Protein AF-A0A936PNA7-F1 (afdb_monomer)

Nearest PDB structures (foldseek):
  5cz0-assembly1_C  TM=3.680E-01  e=9.707E+00  Neisseria meningitidis MC58

Structure (mmCIF, N/CA/C/O backbone):
data_AF-A0A936PNA7-F1
#
_entry.id   AF-A0A936PNA7-F1
#
loop_
_atom_site.group_PDB
_atom_site.id
_atom_site.type_symbol
_atom_site.label_atom_id
_atom_site.label_alt_id
_atom_site.label_comp_id
_atom_site.label_asym_id
_atom_site.label_entity_id
_atom_site.label_seq_id
_atom_site.pdbx_PDB_ins_code
_atom_site.Cartn_x
_atom_site.Cartn_y
_atom_site.Cartn_z
_atom_site.occupancy
_atom_site.B_iso_or_equiv
_atom_site.auth_seq_id
_atom_site.auth_comp_id
_atom_site.auth_asym_id
_atom_site.auth_atom_id
_atom_site.pdbx_PDB_model_num
ATOM 1 N N . MET A 1 1 ? -4.117 16.570 10.480 1.00 82.94 1 MET A N 1
ATOM 2 C CA . MET A 1 1 ? -4.502 15.578 9.452 1.00 82.94 1 MET A CA 1
ATOM 3 C C . MET A 1 1 ? -5.076 14.310 10.082 1.00 82.94 1 MET A C 1
ATOM 5 O O . MET A 1 1 ? -6.262 14.087 9.901 1.00 82.94 1 MET A O 1
ATOM 9 N N . ALA A 1 2 ? -4.319 13.561 10.897 1.00 89.31 2 ALA A N 1
ATOM 10 C CA . ALA A 1 2 ? -4.776 12.309 11.530 1.00 89.31 2 ALA A CA 1
ATOM 11 C C . ALA A 1 2 ? -6.104 12.419 12.316 1.00 89.31 2 ALA A C 1
ATOM 13 O O . ALA A 1 2 ? -6.998 11.604 12.129 1.00 89.31 2 ALA A O 1
ATOM 14 N N . VAL A 1 3 ? -6.303 13.482 13.110 1.00 92.25 3 VAL A N 1
ATOM 15 C CA . VAL A 1 3 ? -7.576 13.697 13.840 1.00 92.25 3 VAL A CA 1
ATOM 16 C C . VAL A 1 3 ? -8.779 13.804 12.894 1.00 92.25 3 VAL A C 1
ATOM 18 O O . VAL A 1 3 ? -9.865 13.337 13.222 1.00 92.25 3 VAL A O 1
ATOM 21 N N . ASN A 1 4 ? -8.592 14.377 11.699 1.00 92.94 4 ASN A N 1
ATOM 22 C CA . ASN A 1 4 ? -9.662 14.473 10.706 1.00 92.94 4 ASN A CA 1
ATOM 23 C C . ASN A 1 4 ? -9.980 13.106 10.084 1.00 92.94 4 ASN A C 1
ATOM 25 O O . ASN A 1 4 ? -11.133 12.873 9.736 1.00 92.94 4 ASN A O 1
ATOM 29 N N . LEU A 1 5 ? -8.993 12.208 9.956 1.00 93.06 5 LEU A N 1
ATOM 30 C CA . LEU A 1 5 ? -9.224 10.830 9.507 1.00 93.06 5 LEU A CA 1
ATOM 31 C C . LEU A 1 5 ? -10.058 10.064 10.535 1.00 93.06 5 LEU A C 1
ATOM 33 O O . LEU A 1 5 ? -11.078 9.492 10.167 1.00 93.06 5 LEU A O 1
ATOM 37 N N . VAL A 1 6 ? -9.701 10.151 11.821 1.00 92.19 6 VAL A N 1
ATOM 38 C CA . VAL A 1 6 ? -10.493 9.544 12.906 1.00 92.19 6 VAL A CA 1
ATOM 39 C C . VAL A 1 6 ? -11.915 10.106 12.928 1.00 92.19 6 VAL A C 1
ATOM 41 O O . VAL A 1 6 ? -12.879 9.353 13.005 1.00 92.19 6 VAL A O 1
ATOM 44 N N . GLN A 1 7 ? -12.064 11.427 12.800 1.00 93.44 7 GLN A N 1
ATOM 45 C CA . GLN A 1 7 ? -13.378 12.067 12.748 1.00 93.44 7 GLN A CA 1
ATOM 46 C C . GLN A 1 7 ? -14.214 11.584 11.554 1.00 93.44 7 GLN A C 1
ATOM 48 O O . GLN A 1 7 ? -15.415 11.374 11.703 1.00 93.44 7 GLN A O 1
ATOM 53 N N . ARG A 1 8 ? -13.602 11.417 10.376 1.00 92.50 8 ARG A N 1
ATOM 54 C CA . ARG A 1 8 ? -14.278 10.889 9.183 1.00 92.50 8 ARG A CA 1
ATOM 55 C C . ARG A 1 8 ? -14.693 9.434 9.364 1.00 92.50 8 ARG A C 1
ATOM 57 O O . ARG A 1 8 ? -15.828 9.113 9.043 1.00 92.50 8 ARG A O 1
ATOM 64 N N . ALA A 1 9 ? -13.813 8.596 9.907 1.00 92.12 9 ALA A N 1
ATOM 65 C CA . ALA A 1 9 ? -14.115 7.196 10.180 1.00 92.12 9 ALA A CA 1
ATOM 66 C C . ALA A 1 9 ? -15.262 7.061 11.191 1.00 92.12 9 ALA A C 1
ATOM 68 O O . ALA A 1 9 ? -16.235 6.370 10.915 1.00 92.12 9 ALA A O 1
ATOM 69 N N . TYR A 1 10 ? -15.215 7.818 12.295 1.00 91.56 10 TYR A N 1
ATOM 70 C CA . TYR A 1 10 ? -16.324 7.900 13.248 1.00 91.56 10 TYR A CA 1
ATOM 71 C C . TYR A 1 10 ? -17.623 8.362 12.578 1.00 91.56 10 TYR A C 1
ATOM 73 O O . TYR A 1 10 ? -18.669 7.766 12.791 1.00 91.56 10 TYR A O 1
ATOM 81 N N . GLY A 1 11 ? -17.568 9.411 11.753 1.00 90.81 11 GLY A N 1
ATOM 82 C CA . GLY A 1 11 ? -18.742 9.909 11.035 1.00 90.81 11 GLY A CA 1
ATOM 83 C C . GLY A 1 11 ? -19.325 8.904 10.038 1.00 90.81 11 GLY A C 1
ATOM 84 O O . GLY A 1 11 ? -20.532 8.906 9.837 1.00 90.81 11 GLY A O 1
ATOM 85 N N . ALA A 1 12 ? -18.494 8.042 9.447 1.00 88.88 12 ALA A N 1
ATOM 86 C CA . ALA A 1 12 ? -18.919 7.006 8.508 1.00 88.88 12 ALA A CA 1
ATOM 87 C C . ALA A 1 12 ? -19.694 5.873 9.204 1.00 88.88 12 ALA A C 1
ATOM 89 O O . ALA A 1 12 ? -20.704 5.414 8.681 1.00 88.88 12 ALA A O 1
ATOM 90 N N . VAL A 1 13 ? -19.266 5.459 10.400 1.00 87.06 13 VAL A N 1
ATOM 91 C CA . VAL A 1 13 ? -19.958 4.413 11.184 1.00 87.06 13 VAL A CA 1
ATOM 92 C C . VAL A 1 13 ? -21.067 4.970 12.081 1.00 87.06 13 VAL A C 1
ATOM 94 O O . VAL A 1 13 ? -21.952 4.256 12.538 1.00 87.06 13 VAL A O 1
ATOM 97 N N . HIS A 1 14 ? -21.048 6.280 12.323 1.00 83.06 14 HIS A N 1
ATOM 98 C CA . HIS A 1 14 ? -22.004 6.984 13.169 1.00 83.06 14 HIS A CA 1
ATOM 99 C C . HIS A 1 14 ? -22.693 8.132 12.422 1.00 83.06 14 HIS A C 1
ATOM 101 O O . HIS A 1 14 ? -22.888 9.226 12.965 1.00 83.06 14 HIS A O 1
ATOM 107 N N . ALA A 1 15 ? -23.068 7.893 11.165 1.00 66.00 15 ALA A N 1
ATOM 108 C CA . ALA A 1 15 ? -23.999 8.761 10.463 1.00 66.00 15 ALA A CA 1
ATOM 109 C C . ALA A 1 15 ? -25.354 8.646 11.178 1.00 66.00 15 ALA A C 1
ATOM 111 O O . ALA A 1 15 ? -25.863 7.549 11.376 1.00 66.00 15 ALA A O 1
ATOM 112 N N . GLY A 1 16 ? -25.952 9.762 11.602 1.00 55.81 16 GLY A N 1
ATOM 113 C CA . GLY A 1 16 ? -27.217 9.774 12.358 1.00 55.81 16 GLY A CA 1
ATOM 114 C C . GLY A 1 16 ? -28.439 9.187 11.625 1.00 55.81 16 GLY A C 1
ATOM 115 O O . GLY A 1 16 ? -29.550 9.297 12.137 1.00 55.81 16 GLY A O 1
ATOM 116 N N . GLN A 1 17 ? -28.248 8.592 10.444 1.00 58.06 17 GLN A N 1
ATOM 117 C CA . GLN A 1 17 ? -29.236 7.846 9.673 1.00 58.06 17 GLN A CA 1
ATOM 118 C C . GLN A 1 17 ? -28.732 6.402 9.471 1.00 58.06 17 GLN A C 1
ATOM 120 O O . GLN A 1 17 ? -27.690 6.230 8.838 1.00 58.06 17 GLN A O 1
ATOM 125 N N . PRO A 1 18 ? -29.457 5.373 9.959 1.00 58.47 18 PRO A N 1
ATOM 126 C CA . PRO A 1 18 ? -29.034 3.968 9.879 1.00 58.47 18 PRO A CA 1
ATOM 127 C C . PRO A 1 18 ? -28.748 3.464 8.459 1.00 58.47 18 PRO A C 1
ATOM 129 O O . PRO A 1 18 ? -27.896 2.611 8.267 1.00 58.47 18 PRO A O 1
ATOM 132 N N . GLU A 1 19 ? -29.427 4.014 7.448 1.00 61.31 19 GLU A N 1
ATOM 133 C CA . GLU A 1 19 ? -29.237 3.615 6.044 1.00 61.31 19 GLU A CA 1
ATOM 134 C C . GLU A 1 19 ? -27.952 4.181 5.410 1.00 61.31 19 GLU A C 1
ATOM 136 O O . GLU A 1 19 ? -27.606 3.830 4.285 1.00 61.31 19 GLU A O 1
ATOM 141 N N . GLN A 1 20 ? -27.241 5.065 6.118 1.00 64.44 20 GLN A N 1
ATOM 142 C CA . GLN A 1 20 ? -25.990 5.688 5.668 1.00 64.44 20 GLN A CA 1
ATOM 143 C C . GLN A 1 20 ? -24.789 5.323 6.549 1.00 64.44 20 GLN A C 1
ATOM 145 O O . GLN A 1 20 ? -23.673 5.750 6.249 1.00 64.44 20 GLN A O 1
ATOM 150 N N . SER A 1 21 ? -24.996 4.579 7.641 1.00 77.12 21 SER A N 1
ATOM 151 C CA . SER A 1 21 ? -23.909 4.121 8.504 1.00 77.12 21 SER A CA 1
ATOM 152 C C . SER A 1 21 ? -23.291 2.842 7.956 1.00 77.12 21 SER A C 1
ATOM 154 O O . SER A 1 21 ? -24.001 1.881 7.671 1.00 77.12 21 SER A O 1
ATOM 156 N N . PHE A 1 22 ? -21.967 2.823 7.854 1.00 85.00 22 PHE A N 1
ATOM 157 C CA . PHE A 1 22 ? -21.220 1.593 7.612 1.00 85.00 22 PHE A CA 1
ATOM 158 C C . PHE A 1 22 ? -21.073 0.802 8.915 1.00 85.00 22 PHE A C 1
ATOM 160 O O . PHE A 1 22 ? -20.905 1.402 9.976 1.00 85.00 22 PHE A O 1
ATOM 167 N N . ASP A 1 23 ? -21.062 -0.529 8.835 1.00 83.62 23 ASP A N 1
ATOM 168 C CA . ASP A 1 23 ? -20.810 -1.379 10.007 1.00 83.62 23 ASP A CA 1
ATOM 169 C C . ASP A 1 23 ? -19.385 -1.187 10.549 1.00 83.62 23 ASP A C 1
ATOM 171 O O . ASP A 1 23 ? -19.145 -1.250 11.755 1.00 83.62 23 ASP A O 1
ATOM 175 N N . ILE A 1 24 ? -18.430 -0.952 9.640 1.00 85.50 24 ILE A N 1
ATOM 176 C CA . ILE A 1 24 ? -17.000 -0.828 9.926 1.00 85.50 24 ILE A CA 1
ATOM 177 C C . ILE A 1 24 ? -16.397 0.267 9.039 1.00 85.50 24 ILE A C 1
ATOM 179 O O . ILE A 1 24 ? -16.702 0.358 7.848 1.00 85.50 24 ILE A O 1
ATOM 183 N N . ALA A 1 25 ? -15.479 1.058 9.592 1.00 89.38 25 ALA A N 1
ATOM 184 C CA . ALA A 1 25 ? -14.597 1.944 8.845 1.00 89.38 25 ALA A CA 1
ATOM 185 C C . ALA A 1 25 ? -13.135 1.515 9.006 1.00 89.38 25 ALA A C 1
ATOM 187 O O . ALA A 1 25 ? -12.612 1.404 10.116 1.00 89.38 25 ALA A O 1
ATOM 188 N N . LEU A 1 26 ? -12.451 1.337 7.879 1.00 89.75 26 LEU A N 1
ATOM 189 C CA . LEU A 1 26 ? -11.026 1.039 7.843 1.00 89.75 26 LEU A CA 1
ATOM 190 C C . LEU A 1 26 ? -10.233 2.266 7.414 1.00 89.75 26 LEU A C 1
ATOM 192 O O . LEU A 1 26 ? -10.555 2.921 6.421 1.00 89.75 26 LEU A O 1
ATOM 196 N N . ILE A 1 27 ? -9.164 2.547 8.146 1.00 92.62 27 ILE A N 1
ATOM 197 C CA . ILE A 1 27 ? -8.142 3.509 7.755 1.00 92.62 27 ILE A CA 1
ATOM 198 C C . ILE A 1 27 ? -6.910 2.702 7.356 1.00 92.62 27 ILE A C 1
ATOM 200 O O . ILE A 1 27 ? -6.334 2.012 8.191 1.00 92.62 27 ILE A O 1
ATOM 204 N N . VAL A 1 28 ? -6.507 2.791 6.091 1.00 92.31 28 VAL A N 1
ATOM 205 C CA . VAL A 1 28 ? -5.274 2.173 5.589 1.00 92.31 28 VAL A CA 1
ATOM 206 C C . VAL A 1 28 ? -4.341 3.291 5.151 1.00 92.31 28 VAL A C 1
ATOM 208 O O . VAL A 1 28 ? -4.759 4.163 4.390 1.00 92.31 28 VAL A O 1
ATOM 211 N N . ASP A 1 29 ? -3.116 3.288 5.668 1.00 92.06 29 ASP A N 1
ATOM 212 C CA . ASP A 1 29 ? -2.092 4.281 5.334 1.00 92.06 29 ASP A CA 1
ATOM 213 C C . ASP A 1 29 ? -0.846 3.601 4.763 1.00 92.06 29 ASP A C 1
ATOM 215 O O . ASP A 1 29 ? -0.465 2.511 5.201 1.00 92.06 29 ASP A O 1
ATOM 219 N N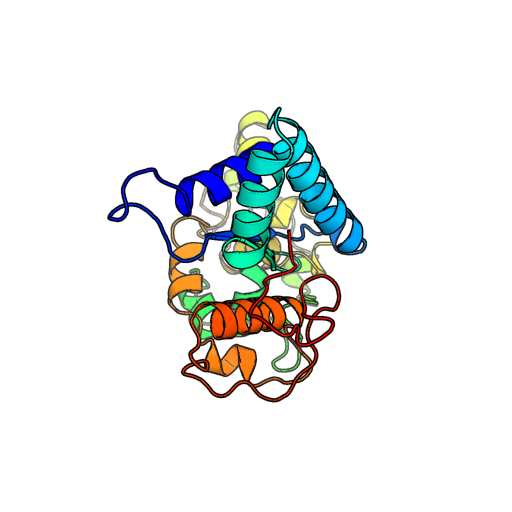 . ASP A 1 30 ? -0.206 4.247 3.793 1.00 91.75 30 ASP A N 1
ATOM 220 C CA . ASP A 1 30 ? 1.042 3.754 3.218 1.00 91.75 30 ASP A CA 1
ATOM 221 C C . ASP A 1 30 ? 2.190 3.994 4.203 1.00 91.75 30 ASP A C 1
ATOM 223 O O . ASP A 1 30 ? 2.452 5.122 4.639 1.00 91.75 30 ASP A O 1
ATOM 227 N N . LEU A 1 31 ? 2.934 2.939 4.535 1.00 92.38 31 LEU A N 1
ATOM 228 C CA . LEU A 1 31 ? 4.138 3.044 5.353 1.00 92.38 31 LEU A CA 1
ATOM 229 C C . LEU A 1 31 ? 5.337 3.459 4.497 1.00 92.38 31 LEU A C 1
ATOM 231 O O . LEU A 1 31 ? 6.292 2.698 4.314 1.00 92.38 31 LEU A O 1
ATOM 235 N N . GLU A 1 32 ? 5.270 4.690 3.991 1.00 89.19 32 GLU A N 1
ATOM 236 C CA . GLU A 1 32 ? 6.279 5.304 3.129 1.00 89.19 32 GLU A CA 1
ATOM 237 C C . GLU A 1 32 ? 7.705 5.007 3.609 1.00 89.19 32 GLU A C 1
ATOM 239 O O . GLU A 1 32 ? 7.977 4.962 4.812 1.00 89.19 32 GLU A O 1
ATOM 244 N N . LEU A 1 33 ? 8.658 4.870 2.681 1.00 88.50 33 LEU A N 1
ATOM 245 C CA . LEU A 1 33 ? 10.012 4.382 2.995 1.00 88.50 33 LEU A CA 1
ATOM 246 C C . LEU A 1 33 ? 10.728 5.147 4.106 1.00 88.50 33 LEU A C 1
ATOM 248 O O . LEU A 1 33 ? 11.487 4.558 4.877 1.00 88.50 33 LEU A O 1
ATOM 252 N N . PHE A 1 34 ? 10.461 6.447 4.214 1.00 89.06 34 PHE A N 1
ATOM 253 C CA . PHE A 1 34 ? 10.997 7.283 5.283 1.00 89.06 34 PHE A CA 1
ATOM 254 C C . PHE A 1 34 ? 10.592 6.789 6.684 1.00 89.06 34 PHE A C 1
ATOM 256 O O . PHE A 1 34 ? 11.346 6.958 7.635 1.00 89.06 34 PHE A O 1
ATOM 263 N N . ASN A 1 35 ? 9.434 6.141 6.809 1.00 89.56 35 ASN A N 1
ATOM 264 C CA . ASN A 1 35 ? 8.877 5.611 8.051 1.00 89.56 35 ASN A CA 1
ATOM 265 C C . ASN A 1 35 ? 8.954 4.082 8.163 1.00 89.56 35 ASN A C 1
ATOM 267 O O . ASN A 1 35 ? 8.581 3.550 9.205 1.00 89.56 35 ASN A O 1
ATOM 271 N N . ALA A 1 36 ? 9.468 3.368 7.156 1.00 88.31 36 ALA A N 1
ATOM 272 C CA . ALA A 1 36 ? 9.488 1.899 7.135 1.00 88.31 36 ALA A CA 1
ATOM 273 C C . ALA A 1 36 ? 10.214 1.259 8.337 1.00 88.31 36 ALA A C 1
ATOM 275 O O . ALA A 1 36 ? 9.913 0.133 8.719 1.00 88.31 36 ALA A O 1
ATOM 276 N N . HIS A 1 37 ? 11.151 1.980 8.959 1.00 88.62 37 HIS A N 1
ATOM 277 C CA . HIS A 1 37 ? 11.885 1.540 10.150 1.00 88.62 37 HIS A CA 1
ATOM 278 C C . HIS A 1 37 ? 11.203 1.910 11.481 1.00 88.62 37 HIS A C 1
ATOM 280 O O . HIS A 1 37 ? 11.693 1.517 12.535 1.00 88.62 37 HIS A O 1
ATOM 286 N N . GLN A 1 38 ? 10.110 2.676 11.441 1.00 90.75 38 GLN A N 1
ATOM 287 C CA . GLN A 1 38 ? 9.384 3.183 12.612 1.00 90.75 38 GLN A CA 1
ATOM 288 C C . GLN A 1 38 ? 7.847 3.059 12.464 1.00 90.75 38 GLN A C 1
ATOM 290 O O . GLN A 1 38 ? 7.122 4.047 12.641 1.00 90.75 38 GLN A O 1
ATOM 295 N N . PRO A 1 39 ? 7.305 1.867 12.129 1.00 90.25 39 PRO A N 1
ATOM 296 C CA . PRO A 1 39 ? 5.855 1.658 12.026 1.00 90.25 39 PRO A CA 1
ATOM 297 C C . PRO A 1 39 ? 5.114 1.969 13.337 1.00 90.25 39 PRO A C 1
ATOM 299 O O . PRO A 1 39 ? 3.991 2.471 13.320 1.00 90.25 39 PRO A O 1
ATOM 302 N N . ASP A 1 40 ? 5.758 1.743 14.483 1.00 87.81 40 ASP A N 1
ATOM 303 C CA . ASP A 1 40 ? 5.254 2.077 15.816 1.00 87.81 40 ASP A CA 1
ATOM 304 C C . ASP A 1 40 ? 4.960 3.570 15.971 1.00 87.81 40 ASP A C 1
ATOM 306 O O . ASP A 1 40 ? 3.925 3.941 16.531 1.00 87.81 40 ASP A O 1
ATOM 310 N N . ARG A 1 41 ? 5.814 4.433 15.417 1.00 90.19 41 ARG A N 1
ATOM 311 C CA . ARG A 1 41 ? 5.625 5.881 15.473 1.00 90.19 41 ARG A CA 1
ATOM 312 C C . ARG A 1 41 ? 4.391 6.318 14.688 1.00 90.19 41 ARG A C 1
ATOM 314 O O . ARG A 1 41 ? 3.655 7.186 15.156 1.00 90.19 41 ARG A O 1
ATOM 321 N N . VAL A 1 42 ? 4.138 5.713 13.527 1.00 90.69 42 VAL A N 1
ATOM 322 C CA . VAL A 1 42 ? 2.943 6.008 12.716 1.00 90.69 42 VAL A CA 1
ATOM 323 C C . VAL A 1 42 ? 1.675 5.594 13.469 1.00 90.69 42 VAL A C 1
ATOM 325 O O . VAL A 1 42 ? 0.749 6.395 13.618 1.00 90.69 42 VAL A O 1
ATOM 328 N N . VAL A 1 43 ? 1.673 4.395 14.058 1.00 88.94 43 VAL A N 1
ATOM 329 C CA . VAL A 1 43 ? 0.565 3.910 14.899 1.00 88.94 43 VAL A CA 1
ATOM 330 C C . VAL A 1 43 ? 0.343 4.821 16.115 1.00 88.94 43 VAL A C 1
ATOM 332 O O . VAL A 1 43 ? -0.796 5.165 16.434 1.00 88.94 43 VAL A O 1
ATOM 335 N N . GLN A 1 44 ? 1.407 5.278 16.784 1.00 88.12 44 GLN A N 1
ATOM 336 C CA . GLN A 1 44 ? 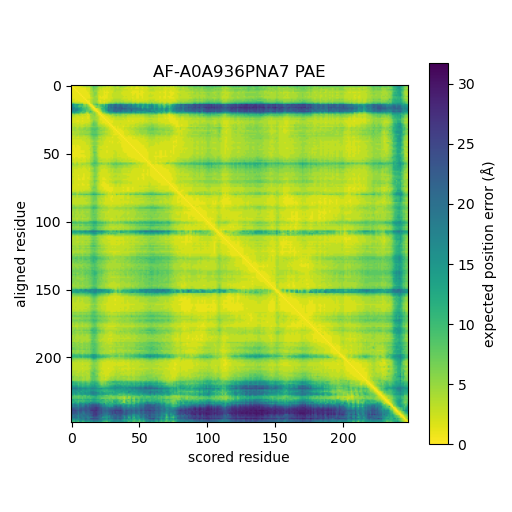1.302 6.207 17.917 1.00 88.12 44 GLN A CA 1
ATOM 337 C C . GLN A 1 44 ? 0.663 7.544 17.524 1.00 88.12 44 GLN A C 1
ATOM 339 O O . GLN A 1 44 ? -0.154 8.069 18.282 1.00 88.12 44 GLN A O 1
ATOM 344 N N . VAL A 1 45 ? 0.985 8.085 16.344 1.00 91.62 45 VAL A N 1
ATOM 345 C CA . VAL A 1 45 ? 0.358 9.316 15.833 1.00 91.62 45 VAL A CA 1
ATOM 346 C C . VAL A 1 45 ? -1.150 9.128 15.654 1.00 91.62 45 VAL A C 1
ATOM 348 O O . VAL A 1 45 ? -1.923 10.009 16.039 1.00 91.62 45 VAL A O 1
ATOM 351 N N . MET A 1 46 ? -1.584 7.980 15.131 1.00 91.50 46 MET A N 1
ATOM 352 C CA . MET A 1 46 ? -3.009 7.670 14.973 1.00 91.50 46 MET A CA 1
ATOM 353 C C . MET A 1 46 ? -3.725 7.488 16.315 1.00 91.50 46 MET A C 1
ATOM 355 O O . MET A 1 46 ? -4.787 8.077 16.522 1.00 91.50 46 MET A O 1
ATOM 359 N N . ARG A 1 47 ? -3.115 6.789 17.279 1.00 89.88 47 ARG A N 1
ATOM 360 C CA . ARG A 1 47 ? -3.660 6.654 18.645 1.00 89.88 47 ARG A CA 1
ATOM 361 C C . ARG A 1 47 ? -3.774 8.002 19.359 1.00 89.88 47 ARG A C 1
ATOM 363 O O . ARG A 1 47 ? -4.805 8.319 19.951 1.00 89.88 47 ARG A O 1
ATOM 370 N N . ALA A 1 48 ? -2.745 8.844 19.261 1.00 89.62 48 ALA A N 1
ATOM 371 C CA . ALA A 1 48 ? -2.783 10.200 19.807 1.00 89.62 48 ALA A CA 1
ATOM 372 C C . ALA A 1 48 ? -3.899 11.037 19.159 1.00 89.62 48 ALA A C 1
ATOM 374 O O . ALA A 1 48 ? -4.572 11.814 19.840 1.00 89.62 48 ALA A O 1
ATOM 375 N N . ALA A 1 49 ? -4.141 10.850 17.859 1.00 93.56 49 ALA A N 1
ATOM 376 C CA . ALA A 1 49 ? -5.236 11.502 17.158 1.00 93.56 49 ALA A CA 1
ATOM 377 C C . ALA A 1 49 ? -6.620 11.029 17.634 1.00 93.56 49 ALA A C 1
ATOM 379 O O . ALA A 1 49 ? -7.515 11.865 17.786 1.00 93.56 49 ALA A O 1
ATOM 380 N N . ALA A 1 50 ? -6.793 9.737 17.925 1.00 92.06 50 ALA A N 1
ATOM 381 C CA . ALA A 1 50 ? -8.023 9.206 18.511 1.00 92.06 50 ALA A CA 1
ATOM 382 C C . ALA A 1 50 ? -8.291 9.787 19.904 1.00 92.06 50 ALA A C 1
ATOM 384 O O . ALA A 1 50 ? -9.387 10.284 20.170 1.00 92.06 50 ALA A O 1
ATOM 385 N N . LEU A 1 51 ? -7.270 9.847 20.763 1.00 91.38 51 LEU A N 1
ATOM 386 C CA . LEU A 1 51 ? -7.375 10.479 22.082 1.00 91.38 51 LEU A CA 1
ATOM 387 C C . LEU A 1 51 ? -7.716 11.973 21.980 1.00 91.38 51 LEU A C 1
ATOM 389 O O . LEU A 1 51 ? -8.597 12.464 22.689 1.00 91.38 51 LEU A O 1
ATOM 393 N N . ALA A 1 52 ? -7.069 12.700 21.067 1.00 92.88 52 ALA A N 1
ATOM 394 C CA . ALA A 1 52 ? -7.370 14.107 20.819 1.00 92.88 52 ALA A CA 1
ATOM 395 C C . ALA A 1 52 ? -8.812 14.313 20.323 1.00 92.88 52 ALA A C 1
ATOM 397 O O . ALA A 1 52 ? -9.465 15.278 20.721 1.00 92.88 52 ALA A O 1
ATOM 398 N N . PHE A 1 53 ? -9.328 13.405 19.490 1.00 94.25 53 PHE A N 1
ATOM 399 C CA . PHE A 1 53 ? -10.724 13.415 19.060 1.00 94.25 53 PHE A CA 1
ATOM 400 C C . PHE A 1 53 ? -11.683 13.155 20.233 1.00 94.25 53 PHE A C 1
ATOM 402 O O . PHE A 1 53 ? -12.633 13.916 20.419 1.00 94.25 53 PHE A O 1
ATOM 409 N N . LEU A 1 54 ? -11.400 12.162 21.083 1.00 92.50 54 LEU A N 1
ATOM 410 C CA . LEU A 1 54 ? -12.198 11.847 22.276 1.00 92.50 54 LEU A CA 1
ATOM 411 C C . LEU A 1 54 ? -12.258 13.003 23.285 1.00 92.50 54 LEU A C 1
A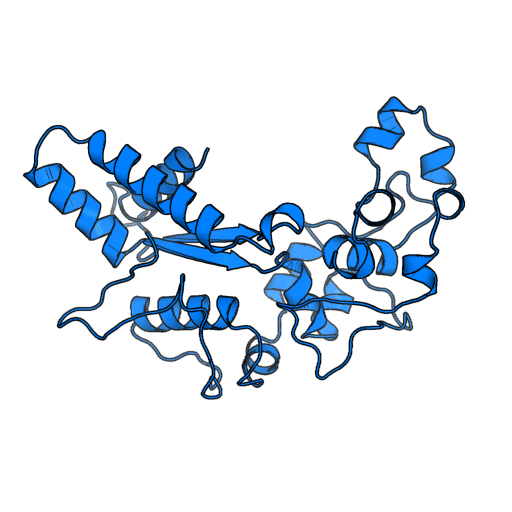TOM 413 O O . LEU A 1 54 ? -13.291 13.233 23.919 1.00 92.50 54 LEU A O 1
ATOM 417 N N . ASN A 1 55 ? -11.180 13.776 23.408 1.00 93.00 55 ASN A N 1
ATOM 418 C CA . ASN A 1 55 ? -11.122 14.933 24.302 1.00 93.00 55 ASN A CA 1
ATOM 419 C C . ASN A 1 55 ? -12.029 16.097 23.871 1.00 93.00 55 ASN A C 1
ATOM 421 O O . ASN A 1 55 ? -12.269 16.999 24.671 1.00 93.00 55 ASN A O 1
ATOM 425 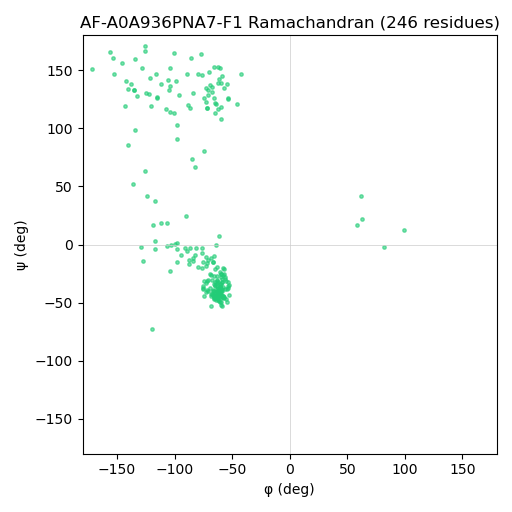N N . ARG A 1 56 ? -12.590 16.069 22.654 1.00 94.31 56 ARG A N 1
ATOM 426 C CA . ARG A 1 56 ? -13.591 17.053 22.203 1.00 94.31 56 ARG A CA 1
ATOM 427 C C . ARG A 1 56 ? -14.958 16.855 22.862 1.00 94.31 56 ARG A C 1
ATOM 429 O O . ARG A 1 56 ? -15.770 17.777 22.865 1.00 94.31 56 ARG A O 1
ATOM 436 N N . PHE A 1 57 ? -15.225 15.677 23.427 1.00 92.50 57 PHE A N 1
ATOM 437 C CA . PHE A 1 57 ? -16.491 15.378 24.092 1.00 92.50 57 PHE A CA 1
ATOM 438 C C . PHE A 1 57 ? -16.427 15.775 25.573 1.00 92.50 57 PHE A C 1
ATOM 440 O O . PHE A 1 57 ? -15.597 15.275 26.343 1.00 92.50 57 PHE A O 1
ATOM 447 N N . GLN A 1 58 ? -17.327 16.683 25.959 1.00 91.56 58 GLN A N 1
ATOM 448 C CA . GLN A 1 58 ? -17.327 17.338 27.272 1.00 91.56 58 GLN A CA 1
ATOM 449 C C . GLN A 1 58 ? -17.773 16.421 28.415 1.00 91.56 58 GLN A C 1
ATOM 451 O O . GLN A 1 58 ? -17.279 16.554 29.531 1.00 91.56 58 GLN A O 1
ATOM 456 N N . THR A 1 59 ? -18.688 15.480 28.161 1.00 94.62 59 THR A N 1
ATOM 457 C CA . THR A 1 59 ? -19.215 14.600 29.213 1.00 94.62 59 THR A CA 1
ATOM 458 C C . THR A 1 59 ? -18.515 13.237 29.211 1.00 94.62 59 THR A C 1
ATOM 460 O O . THR A 1 59 ? -18.301 12.662 28.137 1.00 94.62 59 THR A O 1
ATOM 463 N N . PRO A 1 60 ? -18.218 12.656 30.393 1.00 93.31 60 PRO A N 1
ATOM 464 C CA . PRO A 1 60 ? -17.635 11.315 30.487 1.00 93.31 60 PRO A CA 1
ATOM 465 C C . PRO A 1 60 ? -18.481 10.246 29.784 1.00 93.31 60 PRO A C 1
ATOM 467 O O . PRO A 1 60 ? -17.945 9.384 29.094 1.00 93.31 60 PRO A O 1
ATOM 470 N N . LYS A 1 61 ? -19.814 10.351 29.886 1.00 93.75 61 LYS A N 1
ATOM 471 C CA . LYS A 1 61 ? -20.758 9.428 29.240 1.00 93.75 61 LYS A CA 1
ATOM 472 C C . LYS A 1 61 ? -20.659 9.466 27.714 1.00 93.75 61 LYS A C 1
ATOM 474 O O . LYS A 1 61 ? -20.606 8.413 27.083 1.00 93.75 61 LYS A O 1
ATOM 479 N N . MET A 1 62 ? -20.620 10.660 27.115 1.00 91.44 62 MET A N 1
ATOM 480 C CA . MET A 1 62 ? -20.492 10.789 25.661 1.00 91.44 62 MET A CA 1
ATOM 481 C C . MET A 1 62 ? -19.126 10.291 25.191 1.00 91.44 62 MET A C 1
ATOM 483 O O . MET A 1 62 ? -19.047 9.533 24.231 1.00 91.44 62 MET A O 1
ATOM 487 N N . ARG A 1 63 ? -18.057 10.647 25.914 1.00 92.62 63 ARG A N 1
ATOM 488 C CA . ARG A 1 63 ? -16.701 10.181 25.612 1.00 92.62 63 ARG A CA 1
ATOM 489 C C . ARG A 1 63 ? -16.601 8.655 25.632 1.00 92.62 63 ARG A C 1
ATOM 491 O O . ARG A 1 63 ? -16.042 8.087 24.703 1.00 92.62 63 ARG A O 1
ATOM 498 N N . ALA A 1 64 ? -17.179 7.998 26.639 1.00 90.38 64 ALA A N 1
ATOM 499 C CA . ALA A 1 64 ? -17.202 6.538 26.736 1.00 90.38 64 ALA A CA 1
ATOM 500 C C . ALA A 1 64 ? -17.984 5.884 25.583 1.00 90.38 64 ALA A C 1
ATOM 502 O O . ALA A 1 64 ? -17.539 4.881 25.022 1.00 90.38 64 ALA A O 1
ATOM 503 N N . ARG A 1 65 ? -19.118 6.478 25.181 1.00 90.38 65 ARG A N 1
ATOM 504 C CA . ARG A 1 65 ? -19.893 6.016 24.021 1.00 90.38 65 ARG A CA 1
ATOM 505 C C . ARG A 1 65 ? -19.080 6.108 22.729 1.00 90.38 65 ARG A C 1
ATOM 507 O O . ARG A 1 65 ? -19.007 5.133 21.994 1.00 90.38 65 ARG A O 1
ATOM 514 N N . VAL A 1 66 ? -18.443 7.249 22.472 1.00 91.06 66 VAL A N 1
ATOM 515 C CA . VAL A 1 66 ? -17.618 7.451 21.268 1.00 91.06 66 VAL A CA 1
ATOM 516 C C . VAL A 1 66 ? -16.403 6.526 21.271 1.00 91.06 66 VAL A C 1
ATOM 518 O O . VAL A 1 66 ? -16.090 5.932 20.246 1.00 91.06 66 VAL A O 1
ATOM 521 N N . ALA A 1 67 ? -15.749 6.354 22.422 1.00 90.00 67 ALA A N 1
ATOM 5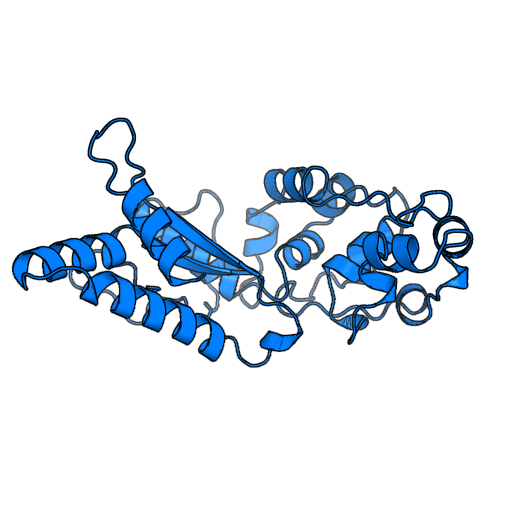22 C CA . ALA A 1 67 ? -14.632 5.422 22.567 1.00 90.00 67 ALA A CA 1
ATOM 523 C C . ALA A 1 67 ? -15.049 3.976 22.266 1.00 90.00 67 ALA A C 1
ATOM 525 O O . ALA A 1 67 ? -14.286 3.234 21.661 1.00 90.00 67 ALA A O 1
ATOM 526 N N . THR A 1 68 ? -16.269 3.588 22.646 1.00 86.94 68 THR A N 1
ATOM 527 C CA . THR A 1 68 ? -16.826 2.269 22.317 1.00 86.94 68 THR A CA 1
ATOM 528 C C . THR A 1 68 ? -16.999 2.105 20.811 1.00 86.94 68 THR A C 1
ATOM 530 O O . THR A 1 68 ? -16.507 1.127 20.270 1.00 86.94 68 THR A O 1
ATOM 533 N N . VAL A 1 69 ? -17.594 3.091 20.130 1.00 88.19 69 VAL A N 1
ATOM 534 C CA . VAL A 1 69 ? -17.766 3.064 18.666 1.00 88.19 69 VAL A CA 1
ATOM 535 C C . VAL A 1 69 ? -16.422 2.965 17.947 1.00 88.19 69 VAL A C 1
ATOM 537 O O . VAL A 1 69 ? -16.249 2.094 17.105 1.00 88.19 69 VAL A O 1
ATOM 540 N N . LEU A 1 70 ? -15.449 3.813 18.299 1.00 88.19 70 LEU A N 1
ATOM 541 C CA . LEU A 1 70 ? -14.119 3.764 17.684 1.00 88.19 70 LEU A CA 1
ATOM 542 C C . LEU A 1 70 ? -13.457 2.395 17.868 1.00 88.19 70 LEU A C 1
ATOM 544 O O . LEU A 1 70 ? -12.950 1.836 16.907 1.00 88.19 70 LEU A O 1
ATOM 548 N N . ARG A 1 71 ? -13.529 1.835 19.078 1.00 85.19 71 ARG A N 1
ATOM 549 C CA . ARG A 1 71 ? -12.960 0.525 19.415 1.00 85.19 71 ARG A CA 1
ATOM 550 C C . ARG A 1 71 ? -13.694 -0.651 18.760 1.00 85.19 71 ARG A C 1
ATOM 552 O O . ARG A 1 71 ? -13.142 -1.733 18.644 1.00 85.19 71 ARG A O 1
ATOM 559 N N . GLU A 1 72 ? -14.965 -0.526 18.415 1.00 82.94 72 GLU A N 1
ATOM 560 C CA . GLU A 1 72 ? -15.739 -1.672 17.909 1.00 82.94 72 GLU A CA 1
ATOM 561 C C . GLU A 1 72 ? -15.942 -1.626 16.398 1.00 82.94 72 GLU A C 1
ATOM 563 O O . GLU A 1 72 ? -16.142 -2.671 15.791 1.00 82.94 72 GLU A O 1
ATOM 568 N N . GLN A 1 73 ? -15.861 -0.442 15.790 1.00 85.94 73 GLN A N 1
ATOM 569 C CA . GLN A 1 73 ? -16.257 -0.225 14.397 1.00 85.94 73 GLN A CA 1
ATOM 570 C C . GLN A 1 73 ? -15.185 0.489 13.573 1.00 85.94 73 GLN A C 1
ATOM 572 O O . GLN A 1 73 ? -15.379 0.700 12.379 1.00 85.94 73 GLN A O 1
ATOM 577 N N . VAL A 1 74 ? -14.054 0.883 14.163 1.00 88.44 74 VAL A N 1
ATOM 578 C CA . VAL A 1 74 ? -12.971 1.534 13.420 1.00 88.44 74 VAL A CA 1
ATOM 579 C C . VAL A 1 74 ? -11.661 0.782 13.620 1.00 88.44 74 VAL A C 1
ATOM 581 O O . VAL A 1 74 ? -11.261 0.504 14.747 1.00 88.44 74 VAL A O 1
ATOM 584 N N . SER A 1 75 ? -10.964 0.484 12.521 1.00 88.88 75 SER A N 1
ATOM 585 C CA . SER A 1 75 ? -9.620 -0.100 12.569 1.00 88.88 75 SER A CA 1
ATOM 586 C C . SER A 1 75 ? -8.621 0.676 11.708 1.00 88.88 75 SER A C 1
ATOM 588 O O . SER A 1 75 ? -8.992 1.337 10.734 1.00 88.88 75 SER A O 1
ATOM 590 N N . PHE A 1 76 ? -7.348 0.630 12.100 1.00 91.38 76 PHE A N 1
ATOM 591 C CA . PHE A 1 76 ? -6.228 1.281 11.424 1.00 91.38 76 PHE A CA 1
ATOM 592 C C . PHE A 1 76 ? -5.172 0.252 11.026 1.00 91.38 76 PHE A C 1
ATOM 594 O O . PHE A 1 76 ? -4.702 -0.518 11.859 1.00 91.38 76 PHE A O 1
ATOM 601 N N . HIS A 1 77 ? -4.759 0.277 9.765 1.00 92.94 77 HIS A N 1
ATOM 602 C CA . HIS A 1 77 ? -3.763 -0.635 9.219 1.00 92.94 77 HIS A CA 1
ATOM 603 C C . HIS A 1 77 ? -2.739 0.110 8.369 1.00 92.94 77 HIS A C 1
ATOM 605 O O . HIS A 1 77 ? -2.972 1.221 7.890 1.00 92.94 77 HIS A O 1
ATOM 611 N N . LEU A 1 78 ? -1.595 -0.538 8.183 1.00 92.62 78 LEU A N 1
ATOM 612 C CA . LEU A 1 78 ? -0.500 -0.046 7.363 1.00 92.62 78 LEU A CA 1
ATOM 613 C C . LEU A 1 78 ? -0.347 -0.935 6.128 1.00 92.62 78 LEU A C 1
ATOM 615 O O . LEU A 1 78 ? -0.400 -2.160 6.236 1.00 92.62 78 LEU A O 1
ATOM 619 N N . ALA A 1 79 ? -0.115 -0.318 4.976 1.00 92.25 79 ALA A N 1
ATOM 620 C CA . ALA A 1 79 ? 0.364 -0.994 3.778 1.00 92.25 79 ALA A CA 1
ATOM 621 C C . ALA A 1 79 ? 1.873 -0.750 3.649 1.00 92.25 79 ALA A C 1
ATOM 623 O O . ALA A 1 79 ? 2.308 0.388 3.477 1.00 92.25 79 ALA A O 1
ATOM 624 N N . ALA A 1 80 ? 2.693 -1.798 3.784 1.00 91.75 80 ALA A N 1
ATOM 625 C CA . ALA A 1 80 ? 4.148 -1.659 3.837 1.00 91.75 80 ALA A CA 1
ATOM 626 C C . ALA A 1 80 ? 4.869 -2.110 2.554 1.00 91.75 80 ALA A C 1
ATOM 628 O O . ALA A 1 80 ? 4.501 -3.122 1.962 1.00 91.75 80 ALA A O 1
ATOM 629 N N . PRO A 1 81 ? 5.930 -1.391 2.134 1.00 87.31 81 PRO A N 1
ATOM 630 C CA . PRO A 1 81 ? 6.149 0.030 2.430 1.00 87.31 81 PRO A CA 1
ATOM 631 C C . PRO A 1 81 ? 5.098 0.932 1.747 1.00 87.31 81 PRO A C 1
ATOM 633 O O . PRO A 1 81 ? 4.983 2.107 2.052 1.00 87.31 81 PRO A O 1
ATOM 636 N N . MET A 1 82 ? 4.353 0.417 0.776 1.00 93.69 82 MET A N 1
ATOM 637 C CA . MET A 1 82 ? 3.240 1.104 0.117 1.00 93.69 82 MET A CA 1
ATOM 638 C C . MET A 1 82 ? 2.289 0.027 -0.386 1.00 93.69 82 MET A C 1
ATOM 640 O O . MET A 1 82 ? 2.720 -1.113 -0.588 1.00 93.69 82 MET A O 1
ATOM 644 N N . VAL A 1 83 ? 1.041 0.378 -0.658 1.00 94.19 83 VAL A N 1
ATOM 645 C CA . VAL A 1 83 ? 0.050 -0.552 -1.206 1.00 94.19 83 VAL A CA 1
ATOM 646 C C . VAL A 1 83 ? 0.506 -1.218 -2.514 1.00 94.19 83 VAL A C 1
ATOM 648 O O . VAL A 1 83 ? 0.196 -2.386 -2.749 1.00 94.19 83 VAL A O 1
ATOM 651 N N . GLU A 1 84 ? 1.312 -0.537 -3.341 1.00 95.75 84 GLU A N 1
ATOM 652 C CA . GLU A 1 84 ? 1.836 -1.111 -4.588 1.00 95.75 84 GLU A CA 1
ATOM 653 C C . GLU A 1 84 ? 2.737 -2.324 -4.372 1.00 95.75 84 GLU A C 1
ATOM 655 O O . GLU A 1 84 ? 2.951 -3.095 -5.308 1.00 95.75 84 GLU A O 1
ATOM 660 N N . SER A 1 85 ? 3.284 -2.509 -3.169 1.00 95.31 85 SER A N 1
ATOM 661 C CA . SER A 1 85 ? 4.120 -3.667 -2.878 1.00 95.31 85 SER A CA 1
ATOM 662 C C . SER A 1 85 ? 3.349 -4.970 -3.090 1.00 95.31 85 SER A C 1
ATOM 664 O O . SER A 1 85 ? 3.882 -5.902 -3.691 1.00 95.31 85 SER A O 1
ATOM 666 N N . TRP A 1 86 ? 2.066 -5.007 -2.714 1.00 94.94 86 TRP A N 1
ATOM 667 C CA . TRP A 1 86 ? 1.204 -6.181 -2.841 1.00 94.94 86 TRP A CA 1
ATOM 668 C C . TRP A 1 86 ? 1.052 -6.651 -4.286 1.00 94.94 86 TRP A C 1
ATOM 670 O O . TRP A 1 86 ? 0.899 -7.851 -4.512 1.00 94.94 86 TRP A O 1
ATOM 680 N N . PHE A 1 87 ? 1.169 -5.752 -5.269 1.00 95.69 87 PHE A N 1
ATOM 681 C CA . PHE A 1 87 ? 1.074 -6.130 -6.680 1.00 95.69 87 PHE A CA 1
ATOM 682 C C . PHE A 1 87 ? 2.192 -7.092 -7.085 1.00 95.69 87 PHE A C 1
ATOM 684 O O . PHE A 1 87 ? 1.992 -7.988 -7.896 1.00 95.69 87 PHE A O 1
ATOM 691 N N . PHE A 1 88 ? 3.369 -6.978 -6.471 1.00 94.75 88 PHE A N 1
ATOM 692 C CA . PHE A 1 88 ? 4.501 -7.854 -6.767 1.00 94.75 88 PHE A CA 1
ATOM 693 C C . PHE A 1 88 ? 4.322 -9.283 -6.242 1.00 94.75 88 PHE A C 1
ATOM 695 O O . PHE A 1 88 ? 5.008 -10.196 -6.699 1.00 94.75 88 PHE A O 1
ATOM 702 N N . GLY A 1 89 ? 3.375 -9.507 -5.328 1.00 92.00 89 GLY A N 1
ATOM 703 C CA . GLY A 1 89 ? 2.980 -10.853 -4.920 1.00 92.00 89 GLY A CA 1
ATOM 704 C C . GLY A 1 89 ? 1.975 -11.523 -5.869 1.00 92.00 89 GLY A C 1
ATOM 705 O O . GLY A 1 89 ? 1.739 -12.724 -5.727 1.00 92.00 89 GLY A O 1
ATOM 706 N N . ASP A 1 90 ? 1.425 -10.787 -6.843 1.00 91.50 90 ASP A N 1
ATOM 707 C CA . ASP A 1 90 ? 0.469 -11.270 -7.844 1.00 91.50 90 ASP A CA 1
ATOM 708 C C . ASP A 1 90 ? 0.836 -10.772 -9.262 1.00 91.50 90 ASP A C 1
ATOM 710 O O . ASP A 1 90 ? 0.476 -9.653 -9.648 1.00 91.50 90 ASP A O 1
ATOM 714 N N . PRO A 1 91 ? 1.505 -11.599 -10.089 1.00 89.62 91 PRO A N 1
ATOM 715 C CA . PRO A 1 91 ? 1.926 -11.210 -11.436 1.00 89.62 91 PRO A CA 1
ATOM 716 C C . PRO A 1 91 ? 0.800 -10.724 -12.357 1.00 89.62 91 PRO A C 1
ATOM 718 O O . PRO A 1 91 ? 1.059 -9.927 -13.263 1.00 89.62 91 PRO A O 1
ATOM 721 N N . ASP A 1 92 ? -0.439 -11.184 -12.168 1.00 91.62 92 ASP A N 1
ATOM 722 C CA . ASP A 1 92 ? -1.559 -10.728 -12.993 1.00 91.62 92 ASP A CA 1
ATOM 723 C C . ASP A 1 92 ? -1.994 -9.310 -12.618 1.00 91.62 92 ASP A C 1
ATOM 725 O O . ASP A 1 92 ? -2.361 -8.529 -13.501 1.00 91.62 92 ASP A O 1
ATOM 729 N N . SER A 1 93 ? -1.859 -8.928 -11.348 1.00 93.62 93 SER A N 1
ATOM 730 C CA . SER A 1 93 ? -2.115 -7.557 -10.901 1.00 93.62 93 SER A CA 1
ATOM 731 C C . SER A 1 93 ? -1.129 -6.550 -11.506 1.00 93.62 93 SER A C 1
ATOM 733 O O . SER A 1 93 ? -1.541 -5.459 -11.897 1.00 93.62 93 SER A O 1
ATOM 735 N N . LEU A 1 94 ? 0.142 -6.929 -11.709 1.00 94.88 94 LEU A N 1
ATOM 736 C CA . LEU A 1 94 ? 1.134 -6.087 -12.395 1.00 94.88 94 LEU A CA 1
ATOM 737 C C . LEU A 1 94 ? 0.735 -5.810 -13.849 1.00 94.88 94 LEU A C 1
ATOM 739 O O . LEU A 1 94 ? 0.839 -4.675 -14.317 1.00 94.88 94 LEU A O 1
ATOM 743 N N . LYS A 1 95 ? 0.207 -6.816 -14.557 1.00 94.69 95 LYS A N 1
ATOM 744 C CA . LYS A 1 95 ? -0.321 -6.622 -15.919 1.00 94.69 95 LYS A CA 1
ATOM 745 C C . LYS A 1 95 ? -1.472 -5.614 -15.916 1.00 94.69 95 LYS A C 1
ATOM 747 O O . LYS A 1 95 ? -1.530 -4.754 -16.790 1.00 94.69 95 LYS A O 1
ATOM 752 N N . ARG A 1 96 ? -2.360 -5.675 -14.916 1.00 95.31 96 ARG A N 1
ATOM 753 C CA . ARG A 1 96 ? -3.478 -4.721 -14.773 1.00 95.31 96 ARG A CA 1
ATOM 754 C C . ARG A 1 96 ? -3.033 -3.324 -14.360 1.00 95.31 96 ARG A C 1
ATOM 756 O O . ARG A 1 96 ? -3.638 -2.352 -14.798 1.00 95.31 96 ARG A O 1
ATOM 763 N N . ALA A 1 97 ? -1.939 -3.216 -13.611 1.00 95.50 97 ALA A N 1
ATOM 764 C CA . ALA A 1 97 ? -1.279 -1.944 -13.331 1.00 95.50 97 ALA A CA 1
ATOM 765 C C . ALA A 1 97 ? -0.668 -1.294 -14.591 1.00 95.50 97 ALA A C 1
ATOM 767 O O . ALA A 1 97 ? -0.252 -0.136 -14.545 1.00 95.50 97 ALA A O 1
ATOM 768 N N . GLY A 1 98 ? -0.621 -2.014 -15.718 1.00 96.25 98 GLY A N 1
ATOM 769 C CA . GLY A 1 98 ? -0.119 -1.524 -16.998 1.00 96.25 98 GLY A CA 1
ATOM 770 C C . GLY A 1 98 ? 1.311 -1.952 -17.317 1.00 96.25 98 GLY A C 1
ATOM 771 O O . GLY A 1 98 ? 1.892 -1.406 -18.256 1.00 96.25 98 GLY A O 1
ATOM 772 N N . VAL A 1 99 ? 1.884 -2.911 -16.574 1.00 96.88 99 VAL A N 1
ATOM 773 C CA . VAL A 1 99 ? 3.201 -3.476 -16.904 1.00 96.88 99 VAL A CA 1
ATOM 774 C C . VAL A 1 99 ? 3.103 -4.200 -18.256 1.00 96.88 99 VAL A C 1
ATOM 776 O O . VAL A 1 99 ? 2.286 -5.119 -18.390 1.00 96.88 99 VAL A O 1
ATOM 779 N N . PRO A 1 100 ? 3.899 -3.808 -19.272 1.00 95.25 100 PRO A N 1
ATOM 780 C CA . PRO A 1 100 ? 3.817 -4.408 -20.600 1.00 95.25 100 PRO A CA 1
ATOM 781 C C . PRO A 1 100 ? 4.154 -5.902 -20.611 1.00 95.25 100 PRO A C 1
ATOM 783 O O . PRO A 1 100 ? 4.950 -6.399 -19.812 1.00 95.25 100 PRO A O 1
ATOM 786 N N . HIS A 1 101 ? 3.588 -6.625 -21.579 1.00 92.06 101 HIS A N 1
ATOM 787 C CA . HIS A 1 101 ? 3.916 -8.033 -21.784 1.00 92.06 101 HIS A CA 1
ATOM 788 C C . HIS A 1 101 ? 5.403 -8.210 -22.137 1.00 92.06 101 HIS A C 1
ATOM 790 O O . HIS A 1 101 ? 5.951 -7.446 -22.928 1.00 92.06 101 HIS A O 1
ATOM 796 N N . GLY A 1 102 ? 6.044 -9.233 -21.567 1.00 89.44 102 GLY A N 1
ATOM 797 C CA . GLY A 1 102 ? 7.454 -9.549 -21.819 1.00 89.44 102 GLY A CA 1
ATOM 798 C C . GLY A 1 102 ? 8.465 -8.723 -21.016 1.00 89.44 102 GLY A C 1
ATOM 799 O O . GLY A 1 102 ? 9.658 -8.990 -21.117 1.00 89.44 102 GLY A O 1
ATOM 800 N N . VAL A 1 103 ? 8.022 -7.760 -20.198 1.00 93.31 103 VAL A N 1
ATOM 801 C CA . VAL A 1 103 ? 8.906 -7.080 -19.242 1.00 93.31 103 VAL A CA 1
ATOM 802 C C . VAL A 1 103 ? 9.238 -8.034 -18.097 1.00 93.31 103 VAL A C 1
ATOM 804 O O . VAL A 1 103 ? 8.345 -8.537 -17.413 1.00 93.31 103 VAL A O 1
ATOM 807 N N . THR A 1 104 ? 10.530 -8.280 -17.887 1.00 92.62 104 THR A N 1
ATOM 808 C CA . THR A 1 104 ? 11.019 -9.058 -16.747 1.00 92.62 104 THR A CA 1
ATOM 809 C C . THR A 1 104 ? 10.850 -8.253 -15.465 1.00 92.62 104 THR A C 1
ATOM 811 O O . THR A 1 104 ? 11.287 -7.108 -15.384 1.00 92.62 104 THR A O 1
ATOM 814 N N . VAL A 1 105 ? 10.234 -8.865 -14.456 1.00 95.19 105 VAL A N 1
ATOM 815 C CA . VAL A 1 105 ? 10.092 -8.291 -13.115 1.00 95.19 105 VAL A CA 1
ATOM 816 C C . VAL A 1 105 ? 11.094 -8.985 -12.199 1.00 95.19 105 VAL A C 1
ATOM 818 O O . VAL A 1 105 ? 10.969 -10.179 -11.931 1.00 95.19 105 VAL A O 1
ATOM 821 N N . CYS A 1 106 ? 12.084 -8.247 -11.705 1.00 94.75 106 CYS A N 1
ATOM 822 C CA . CYS A 1 106 ? 13.058 -8.741 -10.734 1.00 94.75 106 CYS A CA 1
ATOM 823 C C . CYS A 1 106 ? 12.496 -8.609 -9.314 1.00 94.75 106 CYS A C 1
ATOM 825 O O . CYS A 1 106 ? 12.885 -7.729 -8.539 1.00 94.75 106 CYS A O 1
ATOM 827 N N . PHE A 1 107 ? 11.548 -9.488 -9.009 1.00 91.88 107 PHE A N 1
ATOM 828 C CA . PHE A 1 107 ? 11.001 -9.730 -7.681 1.00 91.88 107 PHE A CA 1
ATOM 829 C C . PHE A 1 107 ? 10.738 -11.234 -7.558 1.00 91.88 107 PHE A C 1
ATOM 831 O O . PHE A 1 107 ? 10.024 -11.816 -8.379 1.00 91.88 107 PHE A O 1
ATOM 838 N N . GLY A 1 108 ? 11.386 -11.889 -6.602 1.00 79.56 108 GLY A N 1
ATOM 839 C CA . GLY A 1 108 ? 11.372 -13.337 -6.456 1.00 79.56 108 GLY A CA 1
ATOM 840 C C . GLY A 1 108 ? 10.017 -13.868 -5.996 1.00 79.56 108 GLY A C 1
ATOM 841 O O . GLY A 1 108 ? 9.309 -13.253 -5.203 1.00 79.56 108 GLY A O 1
ATOM 842 N N . ALA A 1 109 ? 9.670 -15.082 -6.430 1.00 73.50 109 ALA A N 1
ATOM 843 C CA . ALA A 1 109 ? 8.431 -15.747 -6.011 1.00 73.50 109 ALA A CA 1
ATOM 844 C C . ALA A 1 109 ? 8.357 -15.991 -4.489 1.00 73.50 109 ALA A C 1
ATOM 846 O O . ALA A 1 109 ? 7.267 -16.120 -3.935 1.00 73.50 109 ALA A O 1
ATOM 847 N N . THR A 1 110 ? 9.511 -16.052 -3.819 1.00 78.69 110 THR A N 1
ATOM 848 C CA . THR A 1 110 ? 9.649 -16.221 -2.366 1.00 78.69 110 THR A CA 1
ATOM 849 C C . THR A 1 110 ? 9.875 -14.911 -1.621 1.00 78.69 110 THR A C 1
ATOM 851 O O . THR A 1 110 ? 10.030 -14.944 -0.400 1.00 78.69 110 THR A O 1
ATOM 854 N N . ASP A 1 111 ? 9.907 -13.775 -2.314 1.00 89.44 111 ASP A N 1
ATOM 855 C CA . ASP A 1 111 ? 10.091 -12.481 -1.668 1.00 89.44 111 ASP A CA 1
ATOM 856 C C . ASP A 1 111 ? 8.787 -12.044 -0.998 1.00 89.44 111 ASP A C 1
ATOM 858 O O . ASP A 1 111 ? 7.686 -12.366 -1.455 1.00 89.44 111 ASP A O 1
ATOM 862 N N . ASP A 1 112 ? 8.921 -11.361 0.137 1.00 92.88 112 ASP A N 1
ATOM 863 C CA . ASP A 1 112 ? 7.800 -10.816 0.897 1.00 92.88 112 ASP A CA 1
ATOM 864 C C . ASP A 1 112 ? 7.458 -9.423 0.354 1.00 92.88 112 ASP A C 1
ATOM 866 O O . ASP A 1 112 ? 8.302 -8.524 0.453 1.00 92.88 112 ASP A O 1
ATOM 870 N N . PRO A 1 113 ? 6.246 -9.203 -0.190 1.00 94.00 113 PRO A N 1
ATOM 871 C CA . PRO A 1 113 ? 5.829 -7.884 -0.654 1.00 94.00 113 PRO A CA 1
ATOM 872 C C . PRO A 1 113 ? 5.967 -6.796 0.419 1.00 94.00 113 PRO A C 1
ATOM 874 O O . PRO A 1 113 ? 6.403 -5.688 0.122 1.00 94.00 113 PRO A O 1
ATOM 877 N N . GLU A 1 114 ? 5.718 -7.107 1.694 1.00 93.25 114 GLU A N 1
ATOM 878 C CA . GLU A 1 114 ? 5.853 -6.119 2.777 1.00 93.25 114 GLU A CA 1
ATOM 879 C C . GLU A 1 114 ? 7.303 -5.767 3.127 1.00 93.25 114 GLU A C 1
ATOM 881 O O . GLU A 1 114 ? 7.567 -4.790 3.832 1.00 93.25 114 GLU A O 1
ATOM 886 N N . ARG A 1 115 ? 8.261 -6.530 2.596 1.00 92.94 115 ARG A N 1
ATOM 887 C CA . ARG A 1 115 ? 9.700 -6.268 2.673 1.00 92.94 115 ARG A CA 1
ATOM 888 C C . ARG A 1 115 ? 10.274 -6.035 1.283 1.00 92.94 115 ARG A C 1
ATOM 890 O O . ARG A 1 115 ? 11.381 -6.486 1.005 1.00 92.94 115 ARG A O 1
ATOM 897 N N . PHE A 1 116 ? 9.511 -5.359 0.423 1.00 94.50 116 PHE A N 1
ATOM 898 C CA . PHE A 1 116 ? 9.861 -5.154 -0.974 1.00 94.50 116 PHE A CA 1
ATOM 899 C C . PHE A 1 116 ? 11.324 -4.716 -1.156 1.00 94.50 116 PHE A C 1
ATOM 901 O O . PHE A 1 116 ? 11.747 -3.667 -0.658 1.00 94.50 116 PHE A O 1
ATOM 908 N N . VAL A 1 117 ? 12.077 -5.522 -1.905 1.00 94.31 117 VAL A N 1
ATOM 909 C CA . VAL A 1 117 ? 13.417 -5.210 -2.401 1.00 94.31 117 VAL A CA 1
ATOM 910 C C . VAL A 1 117 ? 13.523 -5.747 -3.826 1.00 94.31 117 VAL A C 1
ATOM 912 O O . VAL A 1 117 ? 13.159 -6.890 -4.081 1.00 94.31 117 VAL A O 1
ATOM 915 N N . THR A 1 118 ? 14.043 -4.942 -4.747 1.00 94.94 118 THR A N 1
ATOM 916 C CA . THR A 1 118 ? 14.422 -5.378 -6.094 1.00 94.94 118 THR A CA 1
ATOM 917 C C . THR A 1 118 ? 15.926 -5.227 -6.302 1.00 94.94 118 THR A C 1
ATOM 919 O O . THR A 1 118 ? 16.555 -4.312 -5.773 1.00 94.94 118 THR A O 1
ATOM 922 N N . ASN A 1 119 ? 16.508 -6.127 -7.086 1.00 94.75 119 ASN A N 1
ATOM 923 C CA . ASN A 1 119 ? 17.909 -6.096 -7.503 1.00 94.75 119 ASN A CA 1
ATOM 924 C C . ASN A 1 119 ? 18.063 -5.828 -9.010 1.00 94.75 119 ASN A C 1
ATOM 926 O O . ASN A 1 119 ? 19.117 -6.120 -9.568 1.00 94.75 119 ASN A O 1
ATOM 930 N N . ASP A 1 120 ? 17.020 -5.303 -9.661 1.00 96.31 120 ASP A N 1
ATOM 931 C CA . ASP A 1 120 ? 17.002 -5.005 -11.094 1.00 96.31 120 ASP A CA 1
ATOM 932 C C . ASP A 1 120 ? 18.104 -3.991 -11.472 1.00 96.31 120 ASP A C 1
ATOM 934 O O . ASP A 1 120 ? 17.988 -2.808 -11.131 1.00 96.31 120 ASP A O 1
ATOM 938 N N . PRO A 1 121 ? 19.185 -4.406 -12.159 1.00 95.06 121 PRO A N 1
ATOM 939 C CA . PRO A 1 121 ? 20.307 -3.516 -12.436 1.00 95.06 121 PRO A CA 1
ATOM 940 C C . PRO A 1 121 ? 19.911 -2.352 -13.348 1.00 95.06 121 PRO A C 1
ATOM 942 O O . PRO A 1 121 ? 20.428 -1.245 -13.173 1.00 95.06 121 PRO A O 1
ATOM 945 N N . ASP A 1 122 ? 18.966 -2.557 -14.267 1.00 95.19 122 ASP A N 1
ATOM 946 C CA . ASP A 1 122 ? 18.542 -1.526 -15.212 1.00 95.19 122 ASP A CA 1
ATOM 947 C C . ASP A 1 122 ? 17.727 -0.451 -14.487 1.00 95.19 122 ASP A C 1
ATOM 949 O O . ASP A 1 122 ? 17.911 0.744 -14.712 1.00 95.19 122 ASP A O 1
ATOM 953 N N . PHE A 1 123 ? 16.873 -0.846 -13.543 1.00 95.56 123 PHE A N 1
ATOM 954 C CA . PHE A 1 123 ? 16.158 0.100 -12.686 1.00 95.56 123 PHE A CA 1
ATOM 955 C C . PHE A 1 123 ? 17.098 0.874 -11.755 1.00 95.56 123 PHE A C 1
ATOM 957 O O . PHE A 1 123 ? 16.963 2.094 -11.588 1.00 95.56 123 PHE A O 1
ATOM 964 N N . LEU A 1 124 ? 18.059 0.182 -11.140 1.00 94.12 124 LEU A N 1
ATOM 965 C CA . LEU A 1 124 ? 18.986 0.799 -10.192 1.00 94.12 124 LEU A CA 1
ATOM 966 C C . LEU A 1 124 ? 19.931 1.792 -10.877 1.00 94.12 124 LEU A C 1
ATOM 968 O O . LEU A 1 124 ? 20.295 2.798 -10.265 1.00 94.12 124 LEU A O 1
ATOM 972 N N . THR A 1 125 ? 20.265 1.561 -12.147 1.00 94.00 125 THR A N 1
ATOM 973 C CA . THR A 1 125 ? 21.136 2.437 -12.946 1.00 94.00 125 THR A CA 1
ATOM 974 C C . THR A 1 125 ? 20.384 3.463 -13.801 1.00 94.00 125 THR A C 1
ATOM 976 O O . THR A 1 125 ? 21.017 4.392 -14.305 1.00 94.00 125 THR A O 1
ATOM 979 N N . ALA A 1 126 ? 19.051 3.371 -13.902 1.00 94.06 126 ALA A N 1
ATOM 980 C CA . ALA A 1 126 ? 18.232 4.281 -14.703 1.00 94.06 126 ALA A CA 1
ATOM 981 C C . ALA A 1 126 ? 18.465 5.762 -14.347 1.00 94.06 126 ALA A C 1
ATOM 983 O O . ALA A 1 126 ? 18.523 6.165 -13.178 1.00 94.06 126 ALA A O 1
ATOM 984 N N . ALA A 1 127 ? 18.544 6.620 -15.351 1.00 93.19 127 ALA A N 1
ATOM 985 C CA . ALA A 1 127 ? 18.899 8.022 -15.207 1.00 93.19 127 ALA A CA 1
ATOM 986 C C . ALA A 1 127 ? 17.852 8.942 -15.836 1.00 93.19 127 ALA A C 1
ATOM 988 O O . ALA A 1 127 ? 16.942 8.533 -16.548 1.00 93.19 127 ALA A O 1
ATOM 989 N N . GLN A 1 128 ? 17.998 10.245 -15.594 1.00 91.69 128 GLN A N 1
ATOM 990 C CA . GLN A 1 128 ? 17.147 11.256 -16.232 1.00 91.69 128 GLN A CA 1
ATOM 991 C C . GLN A 1 128 ? 17.213 11.211 -17.767 1.00 91.69 128 GLN A C 1
ATOM 993 O O . GLN A 1 128 ? 16.241 11.578 -18.424 1.00 91.69 128 GLN A O 1
ATOM 998 N N . ALA A 1 129 ? 18.330 10.727 -18.324 1.00 91.88 129 ALA A N 1
ATOM 999 C CA . ALA A 1 129 ? 18.508 10.516 -19.757 1.00 91.88 129 ALA A CA 1
ATOM 1000 C C . ALA A 1 129 ? 17.479 9.537 -20.355 1.00 91.88 129 ALA A C 1
ATOM 1002 O O . ALA A 1 129 ? 17.130 9.674 -21.524 1.00 91.88 129 ALA A O 1
ATOM 1003 N N . ASP A 1 130 ? 16.918 8.633 -19.546 1.00 92.19 130 ASP A N 1
ATOM 1004 C CA . ASP A 1 130 ? 15.883 7.682 -19.970 1.00 92.19 130 ASP A CA 1
ATOM 1005 C C . ASP A 1 130 ? 14.490 8.335 -20.110 1.00 92.19 130 ASP A C 1
ATOM 1007 O O . ASP A 1 130 ? 13.530 7.690 -20.529 1.00 92.19 130 ASP A O 1
ATOM 1011 N N . CYS A 1 131 ? 14.371 9.631 -19.785 1.00 94.69 131 CYS A N 1
ATOM 1012 C CA . CYS A 1 131 ? 13.143 10.423 -19.876 1.00 94.69 131 CYS A CA 1
ATOM 1013 C C . CYS A 1 131 ? 13.316 11.699 -20.711 1.00 94.69 131 CYS A C 1
ATOM 1015 O O . CYS A 1 131 ? 13.144 12.807 -20.188 1.00 94.69 131 CYS A O 1
ATOM 1017 N N . PRO A 1 132 ? 13.618 11.589 -22.015 1.00 95.38 132 PRO A N 1
ATOM 1018 C CA . PRO A 1 132 ? 13.895 12.745 -22.862 1.00 95.38 132 PRO A CA 1
ATOM 1019 C C . PRO A 1 132 ? 12.720 13.731 -22.925 1.00 95.38 132 PRO A C 1
ATOM 1021 O O . PRO A 1 132 ? 12.941 14.939 -22.845 1.00 95.38 132 PRO A O 1
ATOM 1024 N N . ALA A 1 133 ? 11.471 13.248 -22.979 1.00 95.56 133 ALA A N 1
ATOM 1025 C CA . ALA A 1 133 ? 10.29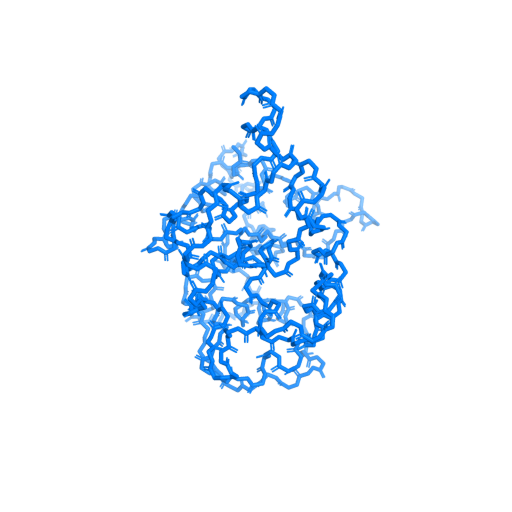2 14.119 -22.989 1.00 95.56 133 ALA A CA 1
ATOM 1026 C C . ALA A 1 133 ? 10.155 14.941 -21.693 1.00 95.56 133 ALA A C 1
ATOM 1028 O O . ALA A 1 133 ? 9.818 16.123 -21.743 1.00 95.56 133 ALA A O 1
ATOM 1029 N N . LEU A 1 134 ? 10.477 14.348 -20.536 1.00 94.62 134 LEU A N 1
ATOM 1030 C CA . LEU A 1 134 ? 10.525 15.067 -19.260 1.00 94.62 134 LEU A CA 1
ATOM 1031 C C . LEU A 1 134 ? 11.655 16.104 -19.267 1.00 94.62 134 LEU A C 1
ATOM 1033 O O . LEU A 1 134 ? 11.438 17.248 -18.877 1.00 94.62 134 LEU A O 1
ATOM 1037 N N . MET A 1 135 ? 12.848 15.726 -19.732 1.00 94.50 135 MET A N 1
ATOM 1038 C CA . MET A 1 135 ? 14.034 16.592 -19.728 1.00 94.50 135 MET A CA 1
ATOM 1039 C C . MET A 1 135 ? 13.938 17.781 -20.687 1.00 94.50 135 MET A C 1
ATOM 1041 O O . MET A 1 135 ? 14.529 18.823 -20.415 1.00 94.50 135 MET A O 1
ATOM 1045 N N . ALA A 1 136 ? 13.151 17.669 -21.756 1.00 95.50 136 ALA A N 1
ATOM 1046 C CA . ALA A 1 136 ? 12.890 18.770 -22.681 1.00 95.50 136 ALA A CA 1
ATOM 1047 C C . ALA A 1 136 ? 11.997 19.881 -22.087 1.00 95.50 136 ALA A C 1
ATOM 1049 O O . ALA A 1 136 ? 11.895 20.967 -22.658 1.00 95.50 136 ALA A O 1
ATOM 1050 N N . MET A 1 137 ? 11.331 19.637 -20.952 1.00 94.81 137 MET A N 1
ATOM 1051 C CA . MET A 1 137 ? 10.426 20.609 -20.334 1.00 94.81 137 MET A CA 1
ATOM 1052 C C . MET A 1 137 ? 11.141 21.607 -19.408 1.00 94.81 137 MET A C 1
ATOM 1054 O O . MET A 1 137 ? 12.207 21.305 -18.873 1.00 94.81 137 MET A O 1
ATOM 1058 N N . PRO A 1 138 ? 10.522 22.765 -19.097 1.00 96.12 138 PRO A N 1
ATOM 1059 C CA . PRO A 1 138 ? 11.019 23.674 -18.064 1.00 96.12 138 PRO A CA 1
ATOM 1060 C C . PRO A 1 138 ? 11.121 23.008 -16.683 1.00 96.12 138 PRO A C 1
ATOM 1062 O O . PRO A 1 138 ? 10.242 22.238 -16.287 1.00 96.12 138 PRO A O 1
ATOM 1065 N N . THR A 1 139 ? 12.132 23.383 -15.892 1.00 93.88 139 THR A N 1
ATOM 1066 C CA . THR A 1 139 ? 12.430 22.801 -14.566 1.00 93.88 139 THR A CA 1
ATOM 1067 C C . THR A 1 139 ? 11.236 22.793 -13.604 1.00 93.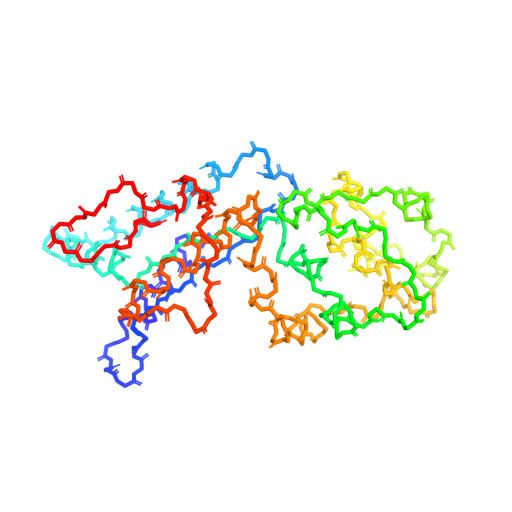88 139 THR A C 1
ATOM 1069 O O . THR A 1 139 ? 11.075 21.863 -12.814 1.00 93.88 139 THR A O 1
ATOM 1072 N N . SER A 1 140 ? 10.371 23.810 -13.651 1.00 94.50 140 SER A N 1
ATOM 1073 C CA . SER A 1 140 ? 9.153 23.868 -12.829 1.00 94.50 140 SER A CA 1
ATOM 1074 C C . SER A 1 140 ? 8.182 22.729 -13.153 1.00 94.50 140 SER A C 1
ATOM 1076 O O . SER A 1 140 ? 7.626 22.105 -12.248 1.00 94.50 140 SER A O 1
ATOM 1078 N N . ARG A 1 141 ? 8.020 22.417 -14.442 1.00 94.00 141 ARG A N 1
ATOM 1079 C CA . ARG A 1 141 ? 7.149 21.349 -14.935 1.00 94.00 141 ARG A CA 1
ATOM 1080 C C . ARG A 1 141 ? 7.777 19.977 -14.697 1.00 94.00 141 ARG A C 1
ATOM 1082 O O . ARG A 1 141 ? 7.077 19.074 -14.244 1.00 94.00 141 ARG A O 1
ATOM 1089 N N . GLN A 1 142 ? 9.100 19.868 -14.854 1.00 93.31 142 GLN A N 1
ATOM 1090 C CA . GLN A 1 142 ? 9.854 18.667 -14.484 1.00 93.31 142 GLN A CA 1
ATOM 1091 C C . GLN A 1 142 ? 9.615 18.277 -13.024 1.00 93.31 142 GLN A C 1
ATOM 1093 O O . GLN A 1 142 ? 9.269 17.136 -12.747 1.00 93.31 142 GLN A O 1
ATOM 1098 N N . LYS A 1 143 ? 9.734 19.225 -12.082 1.00 91.19 143 LYS A N 1
ATOM 1099 C CA . LYS A 1 143 ? 9.509 18.964 -10.647 1.00 91.19 143 LYS A CA 1
ATOM 1100 C C . LYS A 1 143 ? 8.109 18.419 -10.355 1.00 91.19 143 LYS A C 1
ATOM 1102 O O . LYS A 1 143 ? 7.971 17.573 -9.479 1.00 91.19 143 LYS A O 1
ATOM 1107 N N . LYS A 1 144 ? 7.091 18.894 -11.078 1.00 91.94 144 LYS A N 1
ATOM 1108 C CA . LYS A 1 144 ? 5.694 18.476 -10.894 1.00 91.94 144 LYS A CA 1
ATOM 1109 C C . LYS A 1 144 ? 5.412 17.083 -11.462 1.00 91.94 144 LYS A C 1
ATOM 1111 O O . LYS A 1 144 ? 4.642 16.341 -10.866 1.00 91.94 144 LYS A O 1
ATOM 1116 N N . LEU A 1 145 ? 6.003 16.753 -12.608 1.00 93.38 145 LEU A N 1
ATOM 1117 C CA . LEU A 1 145 ? 5.727 15.516 -13.349 1.00 93.38 145 LEU A CA 1
ATOM 1118 C C . LEU A 1 145 ? 6.766 14.416 -13.116 1.00 93.38 145 LEU A C 1
ATOM 1120 O O . LEU A 1 145 ? 6.656 13.343 -13.701 1.00 93.38 145 LEU A O 1
ATOM 1124 N N . ARG A 1 146 ? 7.779 14.674 -12.279 1.00 92.81 146 ARG A N 1
ATOM 1125 C CA . ARG A 1 146 ? 8.870 13.733 -12.031 1.00 92.81 146 ARG A CA 1
ATOM 1126 C C . ARG A 1 146 ? 8.318 12.414 -11.470 1.00 92.81 146 ARG A C 1
ATOM 1128 O O . ARG A 1 146 ? 7.774 12.425 -10.361 1.00 92.81 146 ARG A O 1
ATOM 1135 N N . PRO A 1 147 ? 8.497 11.281 -12.171 1.00 94.19 147 PRO A N 1
ATOM 1136 C CA . PRO A 1 147 ? 8.116 9.986 -11.638 1.00 94.19 147 PRO A CA 1
ATOM 1137 C C . PRO A 1 147 ? 8.990 9.637 -10.430 1.00 94.19 147 PRO A C 1
ATOM 1139 O O . PRO A 1 147 ? 10.145 10.065 -10.311 1.00 94.19 147 PRO A O 1
ATOM 1142 N N . LYS A 1 148 ? 8.439 8.831 -9.525 1.00 93.38 148 LYS A N 1
ATOM 1143 C CA . LYS A 1 148 ? 9.094 8.407 -8.290 1.00 93.38 148 LYS A CA 1
ATOM 1144 C C . LYS A 1 148 ? 10.398 7.678 -8.574 1.00 93.38 148 LYS A C 1
ATOM 1146 O O . LYS A 1 148 ? 11.370 7.972 -7.894 1.00 93.38 148 LYS A O 1
ATOM 1151 N N . TRP A 1 149 ? 10.495 6.846 -9.611 1.00 93.75 149 TRP A N 1
ATOM 1152 C CA . TRP A 1 149 ? 11.752 6.149 -9.922 1.00 93.75 149 TRP A CA 1
ATOM 1153 C C . TRP A 1 149 ? 12.943 7.068 -10.223 1.00 93.75 149 TRP A C 1
ATOM 1155 O O . TRP A 1 149 ? 14.082 6.694 -9.961 1.00 93.75 149 TRP A O 1
ATOM 1165 N N . LEU A 1 150 ? 12.716 8.303 -10.687 1.00 91.38 150 LEU A N 1
ATOM 1166 C CA . LEU A 1 150 ? 13.799 9.268 -10.894 1.00 91.38 150 LEU A CA 1
ATOM 1167 C C . LEU A 1 150 ? 14.256 9.968 -9.607 1.00 91.38 150 LEU A C 1
ATOM 1169 O O . LEU A 1 150 ? 15.323 10.584 -9.616 1.00 91.38 150 LEU A O 1
ATOM 1173 N N . GLY A 1 151 ? 13.456 9.974 -8.539 1.00 80.50 151 GLY A N 1
ATOM 1174 C CA . GLY A 1 151 ? 13.713 10.771 -7.326 1.00 80.50 151 GLY A CA 1
ATOM 1175 C C . GLY A 1 151 ? 13.687 10.003 -6.002 1.00 80.50 151 GLY A C 1
ATOM 1176 O O . GLY A 1 151 ? 14.128 10.543 -4.995 1.00 80.50 151 GLY A O 1
ATOM 1177 N N . ALA A 1 152 ? 13.173 8.778 -5.994 1.00 74.00 152 ALA A N 1
ATOM 1178 C CA . ALA A 1 152 ? 13.063 7.921 -4.826 1.00 74.00 152 ALA A CA 1
ATOM 1179 C C . ALA A 1 152 ? 14.434 7.418 -4.373 1.00 74.00 152 ALA A C 1
ATOM 1181 O O . ALA A 1 152 ? 15.205 6.922 -5.189 1.00 74.00 152 ALA A O 1
ATOM 1182 N N . LEU A 1 153 ? 14.708 7.499 -3.072 1.00 78.62 153 LEU A N 1
ATOM 1183 C CA . LEU A 1 153 ? 15.850 6.864 -2.420 1.00 78.62 153 LEU A CA 1
ATOM 1184 C C . LEU A 1 153 ? 15.379 6.260 -1.085 1.00 78.62 153 LEU A C 1
ATOM 1186 O O . LEU A 1 153 ? 14.625 6.934 -0.378 1.00 78.62 153 LEU A O 1
ATOM 1190 N N . PRO A 1 154 ? 15.821 5.046 -0.706 1.00 88.81 154 PRO A N 1
ATOM 1191 C CA . PRO A 1 154 ? 16.544 4.066 -1.530 1.00 88.81 154 PRO A CA 1
ATOM 1192 C C . PRO A 1 154 ? 15.657 3.497 -2.655 1.00 88.81 154 PRO A C 1
ATOM 1194 O O . PRO A 1 154 ? 14.488 3.182 -2.426 1.00 88.81 154 PRO A O 1
ATOM 1197 N N . ARG A 1 155 ? 16.189 3.386 -3.882 1.00 90.75 155 ARG A N 1
ATOM 1198 C CA . ARG A 1 155 ? 15.405 2.974 -5.066 1.00 90.75 155 ARG A CA 1
ATOM 1199 C C . ARG A 1 155 ? 14.981 1.521 -4.989 1.00 90.75 155 ARG A C 1
ATOM 1201 O O . ARG A 1 155 ? 13.821 1.216 -5.247 1.00 90.75 155 ARG A O 1
ATOM 1208 N N . GLU A 1 156 ? 15.905 0.659 -4.585 1.00 93.56 156 GLU A N 1
ATOM 1209 C CA . GLU A 1 156 ? 15.743 -0.788 -4.492 1.00 93.56 156 GLU A CA 1
ATOM 1210 C C . GLU A 1 156 ? 14.579 -1.194 -3.586 1.00 93.56 156 GLU A C 1
ATOM 1212 O O . GLU A 1 156 ? 14.047 -2.285 -3.736 1.00 93.56 156 GLU A O 1
ATOM 1217 N N . ARG A 1 157 ? 14.141 -0.309 -2.683 1.00 94.00 157 ARG A N 1
ATOM 1218 C CA . ARG A 1 157 ? 13.031 -0.565 -1.758 1.00 94.00 157 ARG A CA 1
ATOM 1219 C C . ARG A 1 157 ? 11.726 0.117 -2.150 1.00 94.00 157 ARG A C 1
ATOM 1221 O O . ARG A 1 157 ? 10.757 -0.014 -1.419 1.00 94.00 157 ARG A O 1
ATOM 1228 N N . HIS A 1 158 ? 11.669 0.879 -3.243 1.00 94.88 158 HIS A N 1
ATOM 1229 C CA . HIS A 1 158 ? 10.513 1.727 -3.552 1.00 94.88 158 HIS A CA 1
ATOM 1230 C C . HIS A 1 158 ? 9.560 1.044 -4.552 1.00 94.88 158 HIS A C 1
ATOM 1232 O O . HIS A 1 158 ? 9.708 1.273 -5.756 1.00 94.88 158 HIS A O 1
ATOM 1238 N N . PRO A 1 159 ? 8.536 0.280 -4.110 1.00 95.38 159 PRO A N 1
ATOM 1239 C CA . PRO A 1 159 ? 7.691 -0.529 -4.999 1.00 95.38 159 PRO A CA 1
ATOM 1240 C C . PRO A 1 159 ? 6.985 0.312 -6.060 1.00 95.38 159 PRO A C 1
ATOM 1242 O O . PRO A 1 159 ? 7.053 0.002 -7.242 1.00 95.38 159 PRO A O 1
ATOM 1245 N N . LYS A 1 160 ? 6.412 1.457 -5.679 1.00 95.38 160 LYS A N 1
ATOM 1246 C CA . LYS A 1 160 ? 5.803 2.408 -6.620 1.00 95.38 160 LYS A CA 1
ATOM 1247 C C . LYS A 1 160 ? 6.794 2.998 -7.627 1.00 95.38 160 LYS A C 1
ATOM 1249 O O . LYS A 1 160 ? 6.431 3.307 -8.756 1.00 95.38 160 LYS A O 1
ATOM 1254 N N . GLY A 1 161 ? 8.051 3.168 -7.221 1.00 95.94 161 GLY A N 1
ATOM 1255 C CA . GLY A 1 161 ? 9.113 3.631 -8.104 1.00 95.94 161 GLY A CA 1
ATOM 1256 C C . GLY A 1 161 ? 9.404 2.546 -9.127 1.00 95.94 161 GLY A C 1
ATOM 1257 O O . GLY A 1 161 ? 9.304 2.796 -10.323 1.00 95.94 161 GLY A O 1
ATOM 1258 N N . TYR A 1 162 ? 9.654 1.325 -8.657 1.00 97.31 162 TYR A N 1
ATOM 1259 C CA . TYR A 1 162 ? 9.897 0.191 -9.537 1.00 97.31 162 TYR A CA 1
ATOM 1260 C C . TYR A 1 162 ? 8.729 -0.054 -10.497 1.00 97.31 162 TYR A C 1
ATOM 1262 O O . TYR A 1 162 ? 8.939 -0.146 -11.700 1.00 97.31 162 TYR A O 1
ATOM 1270 N N . LEU A 1 163 ? 7.488 -0.007 -10.009 1.00 97.31 163 LEU A N 1
ATOM 1271 C CA . LEU A 1 163 ? 6.284 -0.130 -10.828 1.00 97.31 163 LEU A CA 1
ATOM 1272 C C . LEU A 1 163 ? 6.189 0.955 -11.909 1.00 97.31 163 LEU A C 1
ATOM 1274 O O . LEU A 1 163 ? 5.951 0.648 -13.074 1.00 97.31 163 LEU A O 1
ATOM 1278 N N . GLN A 1 164 ? 6.437 2.223 -11.568 1.00 97.19 164 GLN A N 1
ATOM 1279 C CA . GLN A 1 164 ? 6.460 3.296 -12.567 1.00 97.19 164 GLN A CA 1
ATOM 1280 C C . GLN A 1 164 ? 7.566 3.110 -13.615 1.00 97.19 164 GLN A C 1
ATOM 1282 O O . GLN A 1 164 ? 7.376 3.511 -14.764 1.00 97.19 164 GLN A O 1
ATOM 1287 N N . TRP A 1 165 ? 8.706 2.529 -13.235 1.00 97.50 165 TRP A N 1
ATOM 1288 C CA . TRP A 1 165 ? 9.800 2.219 -14.157 1.00 97.50 165 TRP A CA 1
ATOM 1289 C C . TRP A 1 165 ? 9.507 0.994 -15.039 1.00 97.50 165 TRP A C 1
ATOM 1291 O O . TRP A 1 165 ? 9.861 0.994 -16.219 1.00 97.50 165 TRP A O 1
ATOM 1301 N N . LEU A 1 166 ? 8.812 -0.020 -14.517 1.00 97.56 166 LEU A N 1
ATOM 1302 C CA . LEU A 1 166 ? 8.297 -1.143 -15.309 1.00 97.56 166 LEU A CA 1
ATOM 1303 C C . LEU A 1 166 ? 7.273 -0.655 -16.345 1.00 97.56 166 LEU A C 1
ATOM 1305 O O . LEU A 1 166 ? 7.263 -1.121 -17.481 1.00 97.56 166 LEU A O 1
ATOM 1309 N N . CYS A 1 167 ? 6.481 0.355 -15.982 1.00 97.25 167 CYS A N 1
ATOM 1310 C CA . CYS A 1 167 ? 5.550 1.059 -16.864 1.00 97.25 167 CYS A CA 1
ATOM 1311 C C . CYS A 1 167 ? 6.186 2.280 -17.564 1.00 97.25 167 CYS A C 1
ATOM 1313 O O . CYS A 1 167 ? 5.481 3.241 -17.886 1.00 97.25 167 CYS A O 1
ATOM 1315 N N . ARG A 1 168 ? 7.515 2.320 -17.745 1.00 95.81 168 ARG A N 1
ATOM 1316 C CA . ARG A 1 168 ? 8.201 3.485 -18.333 1.00 95.81 168 ARG A CA 1
ATOM 1317 C C . ARG A 1 168 ? 7.710 3.783 -19.747 1.00 95.81 168 ARG A C 1
ATOM 1319 O O . ARG A 1 168 ? 7.543 2.891 -20.574 1.00 95.81 168 ARG A O 1
ATOM 1326 N N . ALA A 1 169 ? 7.550 5.068 -20.039 1.00 95.94 169 ALA A N 1
ATOM 1327 C CA . ALA A 1 169 ? 7.135 5.556 -21.348 1.00 95.94 169 ALA A CA 1
ATOM 1328 C C . ALA A 1 169 ? 7.913 6.835 -21.692 1.00 95.94 169 ALA A C 1
ATOM 1330 O O . ALA A 1 169 ? 7.425 7.933 -21.420 1.00 95.94 169 ALA A O 1
ATOM 1331 N N . PRO A 1 170 ? 9.125 6.711 -22.273 1.00 94.50 170 PRO A N 1
ATOM 1332 C CA . PRO A 1 170 ? 10.061 7.826 -22.487 1.00 94.50 170 PRO A CA 1
ATOM 1333 C C . PRO A 1 170 ? 9.511 8.992 -23.322 1.00 94.50 170 PRO A C 1
ATOM 1335 O O . PRO A 1 170 ? 10.038 10.103 -23.266 1.00 94.50 170 PRO A O 1
ATOM 1338 N N . THR A 1 171 ? 8.462 8.734 -24.106 1.00 95.00 171 THR A N 1
ATOM 1339 C CA . THR A 1 171 ? 7.774 9.710 -24.959 1.00 95.00 171 THR A CA 1
ATOM 1340 C C . THR A 1 171 ? 6.724 10.538 -24.216 1.00 95.00 171 THR A C 1
ATOM 1342 O O . THR A 1 171 ? 6.277 11.554 -24.744 1.00 95.00 171 THR A O 1
ATOM 1345 N N . LEU A 1 172 ? 6.323 10.139 -23.003 1.00 95.44 172 LEU A N 1
ATOM 1346 C CA . LEU A 1 172 ? 5.351 10.867 -22.188 1.00 95.44 172 LEU A CA 1
ATOM 1347 C C . LEU A 1 172 ? 6.037 11.897 -21.290 1.00 95.44 172 LEU A C 1
ATOM 1349 O O . LEU A 1 172 ? 7.113 11.654 -20.746 1.00 95.44 172 LEU A O 1
ATOM 1353 N N . GLU A 1 173 ? 5.358 13.018 -21.039 1.00 93.56 173 GLU A N 1
ATOM 1354 C CA . GLU A 1 173 ? 5.862 14.084 -20.162 1.00 93.56 173 GLU A CA 1
ATOM 1355 C C . GLU A 1 173 ? 6.161 13.599 -18.729 1.00 93.56 173 GLU A C 1
ATOM 1357 O O . GLU A 1 173 ? 7.085 14.094 -18.095 1.00 93.56 173 GLU A O 1
ATOM 1362 N N . CYS A 1 174 ? 5.408 12.623 -18.212 1.00 93.00 174 CYS A N 1
ATOM 1363 C CA . CYS A 1 174 ? 5.625 11.998 -16.898 1.00 93.00 174 CYS A CA 1
ATOM 1364 C C . CYS A 1 174 ? 6.540 10.761 -16.941 1.00 93.00 174 CYS A C 1
ATOM 1366 O O . CYS A 1 174 ? 6.842 10.186 -15.895 1.00 93.00 174 CYS A O 1
ATOM 1368 N N . CYS A 1 175 ? 6.982 10.343 -18.131 1.00 95.88 175 CYS A N 1
ATOM 1369 C CA . CYS A 1 175 ? 7.870 9.204 -18.367 1.00 95.88 175 CYS A CA 1
ATOM 1370 C C . CYS A 1 175 ? 7.361 7.831 -17.865 1.00 95.88 175 CYS A C 1
ATOM 1372 O O . CYS A 1 175 ? 8.129 6.878 -17.726 1.00 95.88 175 CYS A O 1
ATOM 1374 N N . THR A 1 176 ? 6.064 7.696 -17.587 1.00 96.38 176 THR A N 1
ATOM 1375 C CA . THR A 1 176 ? 5.425 6.440 -17.165 1.00 96.38 176 THR A CA 1
ATOM 1376 C C . THR A 1 176 ? 3.953 6.429 -17.567 1.00 96.38 176 THR A C 1
ATOM 1378 O O . THR A 1 176 ? 3.311 7.480 -17.571 1.00 96.38 176 THR A O 1
ATOM 1381 N N . THR A 1 177 ? 3.408 5.261 -17.898 1.00 96.62 177 THR A N 1
ATOM 1382 C CA . THR A 1 177 ? 1.962 5.061 -18.103 1.00 96.62 177 THR A CA 1
ATOM 1383 C C . THR A 1 177 ? 1.220 4.724 -16.811 1.00 96.62 177 THR A C 1
ATOM 1385 O O . THR A 1 177 ? -0.008 4.789 -16.793 1.00 96.62 177 THR A O 1
ATOM 1388 N N . TYR A 1 178 ? 1.925 4.383 -15.725 1.00 96.94 178 TYR A N 1
ATOM 1389 C CA . TYR A 1 178 ? 1.278 4.021 -14.464 1.00 96.94 178 TYR A CA 1
ATOM 1390 C C . TYR A 1 178 ? 0.578 5.227 -13.825 1.00 96.94 178 TYR A C 1
ATOM 1392 O O . TYR A 1 178 ? 1.165 6.296 -13.636 1.00 96.94 178 TYR A O 1
ATOM 1400 N N . SER A 1 179 ? -0.676 5.018 -13.429 1.00 93.94 179 SER A N 1
ATOM 1401 C CA . SER A 1 179 ? -1.505 5.974 -12.699 1.00 93.94 179 SER A CA 1
ATOM 1402 C C . SER A 1 179 ? -2.160 5.267 -11.519 1.00 93.94 179 SER A C 1
ATOM 1404 O O . SER A 1 179 ? -2.821 4.248 -11.704 1.00 93.94 179 SER A O 1
ATOM 1406 N N . GLU A 1 180 ? -2.026 5.821 -10.315 1.00 91.81 180 GLU A N 1
ATOM 1407 C CA . GLU A 1 180 ? -2.625 5.241 -9.104 1.00 91.81 180 GLU A CA 1
ATOM 1408 C C . GLU A 1 180 ? -4.147 5.155 -9.192 1.00 91.81 180 GLU A C 1
ATOM 1410 O O . GLU A 1 180 ? -4.744 4.164 -8.788 1.00 91.81 180 GLU A O 1
ATOM 1415 N N . THR A 1 181 ? -4.781 6.184 -9.759 1.00 92.50 181 THR A N 1
ATOM 1416 C CA . THR A 1 181 ? -6.243 6.301 -9.803 1.00 92.50 181 THR A CA 1
ATOM 1417 C C . THR A 1 181 ? -6.899 5.385 -10.831 1.00 92.50 181 THR A C 1
ATOM 1419 O O . THR A 1 181 ? -8.108 5.188 -10.760 1.00 92.50 181 THR A O 1
ATOM 1422 N N . HIS A 1 182 ? -6.122 4.827 -11.764 1.00 92.12 182 HIS A N 1
ATOM 1423 C CA . HIS A 1 182 ? -6.608 3.891 -12.778 1.00 92.12 182 HIS A CA 1
ATOM 1424 C C . HIS A 1 182 ? -5.897 2.543 -12.639 1.00 92.12 182 HIS A C 1
ATOM 1426 O O . HIS A 1 182 ? -6.473 1.607 -12.098 1.00 92.12 182 HIS A O 1
ATOM 1432 N N . GLY A 1 183 ? -4.619 2.466 -13.025 1.00 91.31 183 GLY A N 1
ATOM 1433 C CA . GLY A 1 183 ? -3.831 1.231 -12.960 1.00 91.31 183 GLY A CA 1
ATOM 1434 C C . GLY A 1 183 ? -3.681 0.681 -11.540 1.00 91.31 183 GLY A C 1
ATOM 1435 O O . GLY A 1 183 ? -3.813 -0.522 -11.341 1.00 91.31 183 GLY A O 1
ATOM 1436 N N . GLY A 1 184 ? -3.472 1.543 -10.539 1.00 94.00 184 GLY A N 1
ATOM 1437 C CA . GLY A 1 184 ? -3.416 1.118 -9.134 1.00 94.00 184 GLY A CA 1
ATOM 1438 C C . GLY A 1 184 ? -4.750 0.548 -8.635 1.00 94.00 184 GLY A C 1
ATOM 1439 O O . GLY A 1 184 ? -4.783 -0.515 -8.019 1.00 94.00 184 GLY A O 1
ATOM 1440 N N . VAL A 1 185 ? -5.865 1.210 -8.960 1.00 94.38 185 VAL A N 1
ATOM 1441 C CA . VAL A 1 185 ? -7.220 0.738 -8.625 1.00 94.38 185 VAL A CA 1
ATOM 1442 C C . VAL A 1 185 ? -7.539 -0.593 -9.310 1.00 94.38 185 VAL A C 1
ATOM 1444 O O . VAL A 1 185 ? -8.068 -1.499 -8.664 1.00 94.38 185 VAL A O 1
ATOM 1447 N N . ASP A 1 186 ? -7.222 -0.728 -10.595 1.00 94.19 186 ASP A N 1
ATOM 1448 C CA . ASP A 1 186 ? -7.489 -1.948 -11.360 1.00 94.19 186 ASP A CA 1
ATOM 1449 C C . ASP A 1 186 ? -6.639 -3.121 -10.865 1.00 94.19 186 ASP A C 1
ATOM 1451 O O . ASP A 1 186 ? -7.157 -4.232 -10.720 1.00 94.19 186 ASP A O 1
ATOM 1455 N N . ALA A 1 187 ? -5.370 -2.870 -10.526 1.00 94.88 187 ALA A N 1
ATOM 1456 C CA . ALA A 1 187 ? -4.501 -3.852 -9.892 1.00 94.88 187 ALA A CA 1
ATOM 1457 C C . ALA A 1 187 ? -5.078 -4.314 -8.548 1.00 94.88 187 ALA A C 1
ATOM 1459 O O . ALA A 1 187 ? -5.303 -5.513 -8.382 1.00 94.88 187 ALA A O 1
ATOM 1460 N N . LEU A 1 188 ? -5.431 -3.383 -7.649 1.00 93.44 188 LEU A N 1
ATOM 1461 C CA . LEU A 1 188 ? -6.029 -3.689 -6.341 1.00 93.44 188 LEU A CA 1
ATOM 1462 C C . LEU A 1 188 ? -7.316 -4.508 -6.445 1.00 93.44 188 LEU A C 1
ATOM 1464 O O . LEU A 1 188 ? -7.482 -5.489 -5.724 1.00 93.44 188 LEU A O 1
ATOM 1468 N N . LYS A 1 189 ? -8.222 -4.135 -7.355 1.00 93.25 189 LYS A N 1
ATOM 1469 C CA . LYS A 1 189 ? -9.481 -4.865 -7.581 1.00 93.25 189 LYS A CA 1
ATOM 1470 C C . LYS A 1 189 ? -9.261 -6.289 -8.077 1.00 93.25 189 LYS A C 1
ATOM 1472 O O . LYS A 1 189 ? -10.126 -7.139 -7.885 1.00 93.25 189 LYS A O 1
ATOM 1477 N N . SER A 1 190 ? -8.146 -6.527 -8.759 1.00 91.31 190 SER A N 1
ATOM 1478 C CA . SER A 1 190 ? -7.834 -7.813 -9.374 1.00 91.31 190 SER A CA 1
ATOM 1479 C C . SER A 1 190 ? -6.909 -8.705 -8.564 1.00 91.31 190 SER A C 1
ATOM 1481 O O . SER A 1 190 ? -6.668 -9.828 -9.001 1.00 91.31 190 SER A O 1
ATOM 1483 N N . LEU A 1 191 ? -6.406 -8.216 -7.425 1.00 91.56 191 LEU A N 1
ATOM 1484 C CA . LEU A 1 191 ? -5.484 -8.962 -6.582 1.00 91.56 191 LEU A CA 1
ATOM 1485 C C . LEU A 1 191 ? -6.059 -10.334 -6.230 1.00 91.56 191 LEU A C 1
ATOM 1487 O O . LEU A 1 191 ? -7.144 -10.459 -5.653 1.00 91.56 191 LEU A O 1
ATOM 1491 N N . SER A 1 192 ? -5.285 -11.371 -6.520 1.00 90.31 192 SER A N 1
ATOM 1492 C CA . SER A 1 192 ? -5.552 -12.719 -6.042 1.00 90.31 192 SER A CA 1
ATOM 1493 C C . SER A 1 192 ? -5.192 -12.820 -4.558 1.00 90.31 192 SER A C 1
ATOM 1495 O O . SER A 1 192 ? -4.125 -13.305 -4.174 1.00 90.31 192 SER A O 1
ATOM 1497 N N . TRP A 1 193 ? -6.100 -12.354 -3.693 1.00 87.62 193 TRP A N 1
ATOM 1498 C CA . TRP A 1 193 ? -5.915 -12.357 -2.236 1.00 87.62 193 TRP A CA 1
ATOM 1499 C C . TRP A 1 193 ? -5.581 -13.748 -1.691 1.00 87.62 193 TRP A C 1
ATOM 1501 O O . TRP A 1 193 ? -4.725 -13.877 -0.822 1.00 87.62 193 TRP A O 1
ATOM 1511 N N . GLY A 1 194 ? -6.194 -14.801 -2.242 1.00 85.00 194 GLY A N 1
ATOM 1512 C CA . GLY A 1 194 ? -5.880 -16.182 -1.873 1.00 85.00 194 GLY A CA 1
ATOM 1513 C C . GLY A 1 194 ? -4.439 -16.578 -2.209 1.00 85.00 194 GLY A C 1
ATOM 1514 O O . GLY A 1 194 ? -3.778 -17.214 -1.392 1.00 85.00 194 GLY A O 1
ATOM 1515 N N . ALA A 1 195 ? -3.917 -16.162 -3.368 1.00 84.06 195 ALA A N 1
ATOM 1516 C CA . ALA A 1 195 ? -2.529 -16.431 -3.740 1.00 84.0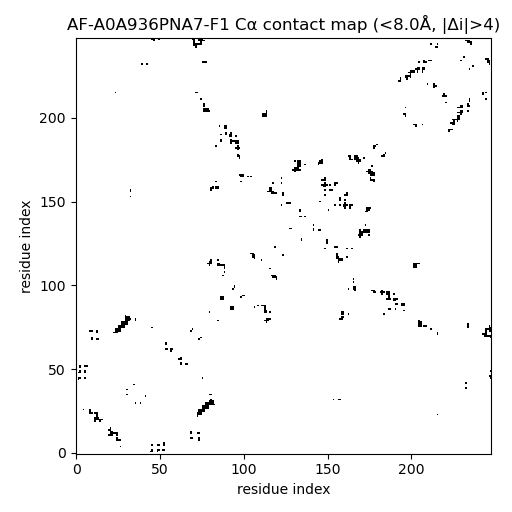6 195 ALA A CA 1
ATOM 1517 C C . ALA A 1 195 ? -1.546 -15.660 -2.846 1.00 84.06 195 ALA A C 1
ATOM 1519 O O . ALA A 1 195 ? -0.580 -16.253 -2.362 1.00 84.06 195 ALA A O 1
ATOM 1520 N N . LEU A 1 196 ? -1.830 -14.385 -2.558 1.00 87.19 196 LEU A N 1
ATOM 1521 C CA . LEU A 1 196 ? -1.037 -13.570 -1.633 1.00 87.19 196 LEU A CA 1
ATOM 1522 C C . LEU A 1 196 ? -0.990 -14.194 -0.230 1.00 87.19 196 LEU A C 1
ATOM 1524 O O . LEU A 1 196 ? 0.081 -14.458 0.315 1.00 87.19 196 LEU A O 1
ATOM 1528 N N . LEU A 1 197 ? -2.156 -14.501 0.337 1.00 86.75 197 LEU A N 1
ATOM 1529 C CA . LEU A 1 197 ? -2.308 -14.951 1.725 1.00 86.75 197 LEU A CA 1
ATOM 1530 C C . LEU A 1 197 ? -2.009 -16.446 1.933 1.00 86.75 197 LEU A C 1
ATOM 1532 O O . LEU A 1 197 ? -1.983 -16.920 3.073 1.00 86.75 197 LEU A O 1
ATOM 1536 N N . SER A 1 198 ? -1.716 -17.190 0.863 1.00 84.12 198 SER A N 1
ATOM 1537 C CA . SER A 1 198 ? -1.269 -18.588 0.945 1.00 84.12 198 SER A CA 1
ATOM 1538 C C . SER A 1 198 ? 0.112 -18.750 1.601 1.00 84.12 198 SER A C 1
ATOM 1540 O O . SER A 1 198 ? 0.481 -19.852 2.002 1.00 84.12 198 SER A O 1
ATOM 1542 N N . ARG A 1 199 ? 0.878 -17.659 1.742 1.00 83.31 199 ARG A N 1
ATOM 1543 C CA . ARG A 1 199 ? 2.269 -17.665 2.218 1.00 83.31 199 ARG A CA 1
ATOM 1544 C C . ARG A 1 199 ? 2.344 -17.320 3.716 1.00 83.31 199 ARG A C 1
ATOM 1546 O O . ARG A 1 199 ? 2.212 -16.146 4.064 1.00 83.31 199 ARG A O 1
ATOM 1553 N N . PRO A 1 200 ? 2.545 -18.293 4.626 1.00 76.19 200 PRO A N 1
ATOM 1554 C CA . PRO A 1 200 ? 2.322 -18.122 6.071 1.00 76.19 200 PRO A CA 1
ATOM 1555 C C . PRO A 1 200 ? 3.271 -17.132 6.770 1.00 76.19 200 PRO A C 1
ATOM 1557 O O . PRO A 1 200 ? 2.896 -16.510 7.758 1.00 76.19 200 PRO A O 1
ATOM 1560 N N . ASN A 1 201 ? 4.487 -16.941 6.250 1.00 82.06 201 ASN A N 1
ATOM 1561 C CA . ASN A 1 201 ? 5.523 -16.107 6.880 1.00 82.06 201 ASN A CA 1
ATOM 1562 C C . ASN A 1 201 ? 5.756 -14.765 6.165 1.00 82.06 201 ASN A C 1
ATOM 1564 O O . ASN A 1 201 ? 6.812 -14.158 6.327 1.00 82.06 201 ASN A O 1
ATOM 1568 N N . GLN A 1 202 ? 4.799 -14.333 5.346 1.00 87.56 202 GLN A N 1
ATOM 1569 C CA . GLN A 1 202 ? 4.831 -13.072 4.605 1.00 87.56 202 GLN A CA 1
ATOM 1570 C C . GLN A 1 202 ? 3.567 -12.268 4.903 1.00 87.56 202 GLN A C 1
ATOM 1572 O O . GLN A 1 202 ? 2.582 -12.833 5.399 1.00 87.56 202 GLN A O 1
ATOM 1577 N N . LEU A 1 203 ? 3.578 -10.984 4.534 1.00 90.12 203 LEU A N 1
ATOM 1578 C CA . LEU A 1 203 ? 2.384 -10.134 4.544 1.00 90.12 203 LEU A CA 1
ATOM 1579 C C . LEU A 1 203 ? 1.767 -9.952 5.945 1.00 90.12 203 LEU A C 1
ATOM 1581 O O . LEU A 1 203 ? 0.552 -10.039 6.117 1.00 90.12 203 LEU A O 1
ATOM 1585 N N . GLY A 1 204 ? 2.596 -9.766 6.975 1.00 89.94 204 GLY A N 1
ATOM 1586 C CA . GLY A 1 204 ? 2.137 -9.690 8.364 1.00 89.94 204 GLY A CA 1
ATOM 1587 C C . GLY A 1 204 ? 1.153 -8.544 8.642 1.00 89.94 204 GLY A C 1
ATOM 1588 O O . GLY A 1 204 ? 0.232 -8.719 9.446 1.00 89.94 204 GLY A O 1
ATOM 1589 N N . MET A 1 205 ? 1.315 -7.385 7.997 1.00 90.69 205 MET A N 1
ATOM 1590 C CA . MET A 1 205 ? 0.407 -6.239 8.150 1.00 90.69 205 MET A CA 1
ATOM 1591 C C . MET A 1 205 ? -0.919 -6.474 7.426 1.00 90.69 205 MET A C 1
ATOM 1593 O O . MET A 1 205 ? -1.982 -6.265 8.011 1.00 90.69 205 MET A O 1
ATOM 1597 N N . LEU A 1 206 ? -0.875 -6.984 6.195 1.00 91.06 206 LEU A N 1
ATOM 1598 C CA . LEU A 1 206 ? -2.059 -7.362 5.432 1.00 91.06 206 LEU A CA 1
ATOM 1599 C C . LEU A 1 206 ? -2.831 -8.484 6.135 1.00 91.06 206 LEU A C 1
ATOM 1601 O O . LEU A 1 206 ? -4.052 -8.427 6.211 1.00 91.06 206 LEU A O 1
ATOM 1605 N N . ARG A 1 207 ? -2.150 -9.477 6.713 1.00 89.12 207 ARG A N 1
ATOM 1606 C CA . ARG A 1 207 ? -2.807 -10.520 7.517 1.00 89.12 207 ARG A CA 1
ATOM 1607 C C . ARG A 1 207 ? -3.559 -9.933 8.702 1.00 89.12 207 ARG A C 1
ATOM 1609 O O . ARG A 1 207 ? -4.704 -10.301 8.921 1.00 89.12 207 ARG A O 1
ATOM 1616 N N . SER A 1 208 ? -2.948 -8.986 9.410 1.00 86.88 208 SER A N 1
ATOM 1617 C CA . SER A 1 208 ? -3.606 -8.267 10.502 1.00 86.88 208 SER A CA 1
ATOM 1618 C C . SER A 1 208 ? -4.857 -7.506 10.027 1.00 86.88 208 SER A C 1
ATOM 1620 O O . SER A 1 208 ? -5.862 -7.507 10.733 1.00 86.88 208 SER A O 1
ATOM 1622 N N . LEU A 1 209 ? -4.832 -6.912 8.827 1.00 89.12 209 LEU A N 1
ATOM 1623 C CA . LEU A 1 209 ? -6.013 -6.306 8.198 1.00 89.12 209 LEU A CA 1
ATOM 1624 C C . LEU A 1 209 ? -7.118 -7.333 7.921 1.00 89.12 209 LEU A C 1
ATOM 1626 O O . LEU A 1 209 ? -8.285 -7.081 8.223 1.00 89.12 209 LEU A O 1
ATOM 1630 N N . ILE A 1 210 ? -6.770 -8.488 7.354 1.00 87.69 210 ILE A N 1
ATOM 1631 C CA . ILE A 1 210 ? -7.757 -9.523 7.027 1.00 87.69 210 ILE A CA 1
ATOM 1632 C C . ILE A 1 210 ? -8.331 -10.177 8.289 1.00 87.69 210 ILE A C 1
ATOM 1634 O O . ILE A 1 210 ? -9.527 -10.465 8.312 1.0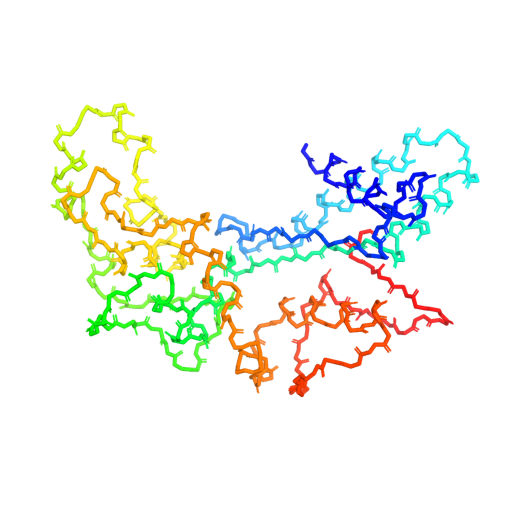0 87.69 210 ILE A O 1
ATOM 1638 N N . GLU A 1 211 ? -7.531 -10.390 9.337 1.00 82.19 211 GLU A N 1
ATOM 1639 C CA . GLU A 1 211 ? -8.026 -10.877 10.633 1.00 82.19 211 GLU A CA 1
ATOM 1640 C C . GLU A 1 211 ? -9.041 -9.902 11.237 1.00 82.19 211 GLU A C 1
ATOM 1642 O O . GLU A 1 211 ? -10.164 -10.299 11.543 1.00 82.19 211 GLU A O 1
ATOM 1647 N N . ASP A 1 212 ? -8.710 -8.611 11.302 1.00 81.31 212 ASP A N 1
ATOM 1648 C CA . ASP A 1 212 ? -9.636 -7.605 11.825 1.00 81.31 212 ASP A CA 1
ATOM 1649 C C . ASP A 1 212 ? -10.945 -7.541 11.027 1.00 81.31 212 ASP A C 1
ATOM 1651 O O . ASP A 1 212 ? -12.019 -7.466 11.625 1.00 81.31 212 ASP A O 1
ATOM 1655 N N . LEU A 1 213 ? -10.879 -7.628 9.695 1.00 83.50 213 LEU A N 1
ATOM 1656 C CA . LEU A 1 213 ? -12.061 -7.704 8.831 1.00 83.50 213 LEU A CA 1
ATOM 1657 C C . LEU A 1 213 ? -12.900 -8.959 9.090 1.00 83.50 213 LEU A C 1
ATOM 1659 O O . LEU A 1 213 ? -14.117 -8.867 9.225 1.00 83.50 213 LEU A O 1
ATOM 1663 N N . THR A 1 214 ? -12.250 -10.119 9.157 1.00 81.81 214 THR A N 1
ATOM 1664 C CA . THR A 1 214 ? -12.882 -11.425 9.403 1.00 81.81 214 THR A CA 1
ATOM 1665 C C . THR A 1 214 ? -13.695 -11.396 10.687 1.00 81.81 214 THR A C 1
ATOM 1667 O O . THR A 1 214 ? -14.855 -11.808 10.733 1.00 81.81 214 THR A O 1
ATOM 1670 N N . ASP A 1 215 ? -13.090 -10.865 11.738 1.00 77.50 215 ASP A N 1
ATOM 1671 C CA . ASP A 1 215 ? -13.725 -10.792 13.034 1.00 77.50 215 ASP A CA 1
ATOM 1672 C C . ASP A 1 215 ? -14.827 -9.741 13.111 1.00 77.50 215 ASP A C 1
ATOM 1674 O O . ASP A 1 215 ? -15.863 -9.985 13.725 1.00 77.50 215 ASP A O 1
ATOM 1678 N N . ALA A 1 216 ? -14.609 -8.573 12.508 1.00 77.00 216 ALA A N 1
ATOM 1679 C CA . ALA A 1 216 ? -15.600 -7.510 12.495 1.00 77.00 216 ALA A CA 1
ATOM 1680 C C . ALA A 1 216 ? -16.856 -7.915 11.702 1.00 77.00 216 ALA A C 1
ATOM 1682 O O . ALA A 1 216 ? -17.968 -7.559 12.084 1.00 77.00 216 ALA A O 1
ATOM 1683 N N . LEU A 1 217 ? -16.686 -8.705 10.638 1.00 80.12 217 LEU A N 1
ATOM 1684 C CA . LEU A 1 217 ? -17.778 -9.261 9.835 1.00 80.12 217 LEU A CA 1
ATOM 1685 C C . LEU A 1 217 ? -18.365 -10.558 10.420 1.00 80.12 217 LEU A C 1
ATOM 1687 O O . LEU A 1 217 ? -19.405 -11.019 9.952 1.00 80.12 217 LEU A O 1
ATOM 1691 N N . GLY A 1 218 ? -17.712 -11.168 11.416 1.00 79.50 218 GLY A N 1
ATOM 1692 C CA . GLY A 1 218 ? -18.136 -12.436 12.017 1.00 79.50 218 GLY A CA 1
ATOM 1693 C C . GLY A 1 218 ? -18.128 -13.624 11.047 1.00 79.50 218 GLY A C 1
ATOM 1694 O O . GLY A 1 218 ? -18.837 -14.605 11.276 1.00 79.50 218 GLY A O 1
ATOM 1695 N N . ALA A 1 219 ? -17.359 -13.543 9.960 1.00 78.88 219 ALA A N 1
ATOM 1696 C CA . ALA A 1 219 ? -17.326 -14.544 8.900 1.00 78.88 219 ALA A CA 1
ATOM 1697 C C . ALA A 1 219 ? -15.878 -14.849 8.500 1.00 78.88 219 ALA A C 1
ATOM 1699 O O . ALA A 1 219 ? -15.119 -13.909 8.264 1.00 78.88 219 ALA A O 1
ATOM 1700 N N . PRO A 1 220 ? -15.485 -16.135 8.384 1.00 74.50 220 PRO A N 1
ATOM 1701 C CA . PRO A 1 220 ? -14.148 -16.498 7.936 1.00 74.50 220 PRO A CA 1
ATOM 1702 C C . PRO A 1 220 ? -13.892 -15.969 6.516 1.00 74.50 220 PRO A C 1
ATOM 1704 O O . PRO A 1 220 ? -14.829 -15.860 5.717 1.00 74.50 220 PRO A O 1
ATOM 1707 N N . PRO A 1 221 ? -12.630 -15.685 6.164 1.00 74.44 221 PRO A N 1
ATOM 1708 C CA . PRO A 1 221 ? -12.289 -15.283 4.812 1.00 74.44 221 PRO A CA 1
ATOM 1709 C C . PRO A 1 221 ? -12.648 -16.403 3.831 1.00 74.44 221 PRO A C 1
ATOM 1711 O O . PRO A 1 221 ? -12.480 -17.590 4.112 1.00 74.44 221 PRO A O 1
ATOM 1714 N N . SER A 1 222 ? -13.135 -16.017 2.652 1.00 70.44 222 SER A N 1
ATOM 1715 C CA . SER A 1 222 ? -13.544 -16.952 1.596 1.00 70.44 222 SER A CA 1
ATOM 1716 C C . SER A 1 222 ? -12.381 -17.774 1.028 1.00 70.44 222 SER A C 1
ATOM 1718 O O . SER A 1 222 ? -12.601 -18.848 0.471 1.00 70.44 222 SER A O 1
ATOM 1720 N N . ALA A 1 223 ? -11.147 -17.291 1.187 1.00 67.38 223 ALA A N 1
ATOM 1721 C CA . ALA A 1 223 ? -9.930 -18.034 0.901 1.00 67.38 223 ALA A CA 1
ATOM 1722 C C . ALA A 1 223 ? -9.284 -18.508 2.216 1.00 67.38 223 ALA A C 1
ATOM 1724 O O . ALA A 1 223 ? -9.182 -17.715 3.156 1.00 67.38 223 ALA A O 1
ATOM 1725 N N . PRO A 1 224 ? -8.809 -19.766 2.293 1.00 64.50 224 PRO A N 1
ATOM 1726 C CA . PRO A 1 224 ? -8.127 -20.257 3.480 1.00 64.50 224 PRO A CA 1
ATOM 1727 C C . PRO A 1 224 ? -6.855 -19.440 3.728 1.00 64.50 224 PRO A C 1
ATOM 1729 O O . PRO A 1 224 ? -5.920 -19.453 2.926 1.00 64.50 224 PRO A O 1
ATOM 1732 N N . LEU A 1 225 ? -6.818 -18.737 4.860 1.00 70.81 225 LEU A N 1
ATOM 1733 C CA . LEU A 1 225 ? -5.593 -18.136 5.368 1.00 70.81 225 LEU A CA 1
ATOM 1734 C C . LEU A 1 225 ? -4.700 -19.258 5.885 1.00 70.81 225 LEU A C 1
ATOM 1736 O O . LEU A 1 225 ? -5.051 -19.944 6.846 1.00 70.81 225 LEU A O 1
ATOM 1740 N N . ALA A 1 226 ? -3.528 -19.436 5.277 1.00 71.00 226 ALA A N 1
ATOM 1741 C CA . ALA A 1 226 ? -2.504 -20.263 5.899 1.00 71.00 226 ALA A CA 1
ATOM 1742 C C . ALA A 1 226 ? -2.193 -19.685 7.297 1.00 71.00 226 ALA A C 1
ATOM 1744 O O . ALA A 1 226 ? -2.042 -18.460 7.395 1.00 71.00 226 ALA A O 1
ATOM 1745 N N . PRO A 1 227 ? -2.093 -20.505 8.362 1.00 71.69 227 PRO A N 1
ATOM 1746 C CA . PRO A 1 227 ? -1.680 -20.028 9.679 1.00 71.69 227 PRO A CA 1
ATOM 1747 C C . PRO A 1 227 ? -0.356 -19.277 9.561 1.00 71.69 227 PRO A C 1
ATOM 1749 O O . PRO A 1 227 ? 0.592 -19.804 8.984 1.00 71.69 227 PRO A O 1
ATOM 1752 N N . GLY A 1 228 ? -0.293 -18.045 10.057 1.00 73.00 228 GLY A N 1
ATOM 1753 C CA . GLY A 1 228 ? 0.836 -17.165 9.790 1.00 73.00 228 GLY A CA 1
ATOM 1754 C C . GLY A 1 228 ? 1.020 -16.088 10.842 1.00 73.00 228 GLY A C 1
ATOM 1755 O O . GLY A 1 228 ? 0.137 -15.848 11.661 1.00 73.00 228 GLY A O 1
ATOM 1756 N N . ALA A 1 229 ? 2.186 -15.447 10.823 1.00 76.69 229 ALA A N 1
ATOM 1757 C CA . ALA A 1 229 ? 2.470 -14.344 11.730 1.00 76.69 229 ALA A CA 1
ATOM 1758 C C . ALA A 1 229 ? 1.690 -13.091 11.311 1.00 76.69 229 ALA A C 1
ATOM 1760 O O . ALA A 1 229 ? 1.682 -12.711 10.140 1.00 76.69 229 ALA A O 1
ATOM 1761 N N . VAL A 1 230 ? 1.082 -12.426 12.289 1.00 81.06 230 VAL A N 1
ATOM 1762 C CA . VAL A 1 230 ? 0.452 -11.113 12.132 1.00 81.06 230 VAL A CA 1
ATOM 1763 C C . VAL A 1 230 ? 1.322 -10.022 12.727 1.00 81.06 230 VAL A C 1
ATOM 1765 O O . VAL A 1 230 ? 2.118 -10.264 13.638 1.00 81.06 230 VAL A O 1
ATOM 1768 N N . PHE A 1 231 ? 1.205 -8.809 12.192 1.00 78.50 231 PHE A N 1
ATOM 1769 C CA . PHE A 1 231 ? 2.021 -7.695 12.648 1.00 78.50 231 PHE A CA 1
ATOM 1770 C C . PHE A 1 231 ? 1.575 -7.226 14.046 1.00 78.50 231 PHE A C 1
ATOM 1772 O O . PHE A 1 231 ? 0.460 -6.723 14.174 1.00 78.50 231 PHE A O 1
ATOM 1779 N N . PRO A 1 232 ? 2.430 -7.315 15.090 1.00 68.12 232 PRO A N 1
ATOM 1780 C CA . PRO A 1 232 ? 2.019 -7.158 16.488 1.00 68.12 232 PRO A CA 1
ATOM 1781 C C . PRO A 1 232 ? 1.262 -5.863 16.785 1.00 68.12 232 PRO A C 1
ATOM 1783 O O . PRO A 1 232 ? 0.330 -5.852 17.578 1.00 68.12 232 PRO A O 1
ATOM 1786 N N . LEU A 1 233 ? 1.665 -4.765 16.140 1.00 65.50 233 LEU A N 1
ATOM 1787 C CA . LEU A 1 233 ? 1.153 -3.423 16.422 1.00 65.50 233 LEU A CA 1
ATOM 1788 C C . LEU A 1 233 ? -0.244 -3.161 15.855 1.00 65.50 233 LEU A C 1
ATOM 1790 O O . LEU A 1 233 ? -0.907 -2.236 16.325 1.00 65.50 233 LEU A O 1
ATOM 1794 N N . THR A 1 234 ? -0.653 -3.951 14.864 1.00 60.16 234 THR A N 1
ATOM 1795 C CA . THR A 1 234 ? -1.971 -3.891 14.222 1.00 60.16 234 THR A CA 1
ATOM 1796 C C . THR A 1 234 ? -2.760 -5.196 14.425 1.00 60.16 234 THR A C 1
ATOM 1798 O O . THR A 1 234 ? -3.856 -5.365 13.895 1.00 60.16 234 THR A O 1
ATOM 1801 N N . SER A 1 235 ? -2.202 -6.156 15.171 1.00 60.44 235 SER A N 1
ATOM 1802 C CA . SER A 1 235 ? -2.821 -7.448 15.475 1.00 60.44 235 SER A CA 1
ATOM 1803 C C . SER A 1 235 ? -3.448 -7.491 16.866 1.00 60.44 235 SER A C 1
ATOM 1805 O O . SER A 1 235 ? -3.121 -6.704 17.758 1.00 60.44 235 SER A O 1
ATOM 1807 N N . ARG A 1 236 ? -4.292 -8.495 17.095 1.00 61.91 236 ARG A N 1
ATOM 1808 C CA . ARG A 1 236 ? -4.876 -8.782 18.409 1.00 61.91 236 ARG A CA 1
ATOM 1809 C C . ARG A 1 236 ? -3.834 -9.307 19.392 1.00 61.91 236 ARG A C 1
ATOM 1811 O O . ARG A 1 236 ? -3.073 -10.213 19.083 1.00 61.91 236 ARG A O 1
ATOM 1818 N N . HIS A 1 237 ? -3.881 -8.814 20.631 1.00 45.22 237 HIS A N 1
ATOM 1819 C CA . HIS A 1 237 ? -3.045 -9.329 21.725 1.00 45.22 237 HIS A CA 1
ATOM 1820 C C . HIS A 1 237 ? -3.759 -10.335 22.655 1.00 45.22 237 HIS A C 1
ATOM 1822 O O . HIS A 1 237 ? -3.079 -11.021 23.410 1.00 45.22 237 HIS A O 1
ATOM 1828 N N . ALA A 1 238 ? -5.098 -10.441 22.627 1.00 43.97 238 ALA A N 1
ATOM 1829 C CA . ALA A 1 238 ? -5.885 -11.448 23.362 1.00 43.97 238 ALA A CA 1
ATOM 1830 C C . ALA A 1 238 ? -7.370 -11.407 22.949 1.00 43.97 238 ALA A C 1
ATOM 1832 O O . ALA A 1 238 ? -7.870 -10.327 22.627 1.00 43.97 238 ALA A O 1
ATOM 1833 N N . LEU A 1 239 ? -8.079 -12.545 23.038 1.00 45.12 239 LEU A N 1
ATOM 1834 C CA . LEU A 1 239 ? -9.548 -12.619 22.984 1.00 45.12 239 LEU A CA 1
ATOM 1835 C C . LEU A 1 239 ? -10.138 -11.897 24.212 1.00 45.12 239 LEU A C 1
ATOM 1837 O O . LEU A 1 239 ? -9.936 -12.357 25.337 1.00 45.12 239 LEU A O 1
ATOM 1841 N N . PRO A 1 240 ? -10.850 -10.770 24.060 1.00 42.22 240 PRO A N 1
ATOM 1842 C CA . PRO A 1 240 ? -11.669 -10.225 25.131 1.00 42.22 240 PRO A CA 1
ATOM 1843 C C . PRO A 1 240 ? -12.975 -11.035 25.239 1.00 42.22 240 PRO A C 1
ATOM 1845 O O . PRO A 1 240 ? -13.364 -11.711 24.289 1.00 42.22 240 PRO A O 1
ATOM 1848 N N . PRO A 1 241 ? -13.715 -10.925 26.353 1.00 45.56 241 PRO A N 1
ATOM 1849 C CA . PRO A 1 241 ? -15.043 -11.534 26.496 1.00 45.56 241 PRO A CA 1
ATOM 1850 C C . PRO A 1 241 ? -16.113 -10.973 25.526 1.00 45.56 241 PRO A C 1
ATOM 1852 O O . PRO A 1 241 ? -17.254 -11.423 25.563 1.00 45.56 241 PRO A O 1
ATOM 1855 N N . SER A 1 242 ? -15.771 -10.005 24.665 1.00 42.28 242 SER A N 1
ATOM 1856 C CA . SER A 1 242 ? -16.618 -9.437 23.606 1.00 42.28 242 SER A CA 1
ATOM 1857 C C . SER A 1 242 ? -15.759 -9.059 22.381 1.00 42.28 242 SER A C 1
ATOM 1859 O O . SER A 1 242 ? -14.560 -8.824 22.551 1.00 42.28 242 SER A O 1
ATOM 1861 N N . PRO A 1 243 ? -16.316 -8.978 21.156 1.00 40.97 243 PRO A N 1
ATOM 1862 C CA . PRO A 1 243 ? -15.559 -8.615 19.954 1.00 40.97 243 PRO A CA 1
ATOM 1863 C C . PRO A 1 243 ? -15.054 -7.165 20.052 1.00 40.97 243 PRO A C 1
ATOM 1865 O O . PRO A 1 243 ? -15.837 -6.242 20.257 1.00 40.97 243 PRO A O 1
ATOM 1868 N N . THR A 1 244 ? -13.735 -6.956 19.965 1.00 43.53 244 THR A N 1
ATOM 1869 C CA . THR A 1 244 ? -13.112 -5.618 20.020 1.00 43.53 244 THR A CA 1
ATOM 1870 C C . THR A 1 244 ? -12.049 -5.473 18.941 1.00 43.53 244 THR A C 1
ATOM 1872 O O . THR A 1 244 ? -11.171 -6.334 18.864 1.00 43.53 244 THR A O 1
ATOM 1875 N N . LEU A 1 245 ? -12.060 -4.360 18.208 1.00 49.50 245 LEU A N 1
ATOM 1876 C CA . LEU A 1 245 ? -11.013 -3.942 17.273 1.00 49.50 245 LEU A CA 1
ATOM 1877 C C . LEU A 1 245 ? -10.077 -2.966 18.018 1.00 49.50 245 LEU A C 1
ATOM 1879 O O . LEU A 1 245 ? -10.524 -2.080 18.740 1.00 49.50 245 LEU A O 1
ATOM 1883 N N . ARG A 1 246 ? -8.756 -3.177 17.995 1.00 55.78 246 ARG A N 1
ATOM 1884 C CA . ARG A 1 246 ? -7.822 -2.460 18.906 1.00 55.78 246 ARG A CA 1
ATOM 1885 C C . ARG A 1 246 ? -6.782 -1.593 18.205 1.00 55.78 246 ARG A C 1
ATOM 1887 O O . ARG A 1 246 ? -5.804 -1.179 18.832 1.00 55.78 246 ARG A O 1
ATOM 1894 N N . ASN A 1 247 ? -6.989 -1.281 16.934 1.00 58.50 247 ASN A N 1
ATOM 1895 C CA . ASN A 1 247 ? -6.003 -0.514 16.182 1.00 58.50 247 ASN A CA 1
ATOM 1896 C C . ASN A 1 247 ? -6.157 1.011 16.310 1.00 58.50 247 ASN A C 1
ATOM 1898 O O . ASN A 1 247 ? -5.280 1.734 15.835 1.00 58.50 247 ASN A O 1
ATOM 1902 N N . LEU A 1 248 ? -7.186 1.499 17.023 1.00 57.09 248 LEU A N 1
ATOM 1903 C CA . LEU A 1 248 ? -7.432 2.918 17.321 1.00 57.09 248 LEU A CA 1
ATOM 1904 C C . LEU A 1 248 ? -7.876 3.169 18.767 1.00 57.09 248 LEU A C 1
ATOM 1906 O O . LEU A 1 248 ? -8.731 2.414 19.278 1.00 57.09 248 LEU A O 1
#

Foldseek 3Di:
DLLVVLVVQLCQQPVVDPVRHDLAGEAEEAQAPVNLVPVVVVLVVNVVSLVVNLVVDDDPVVSVVSVQCCWQHYAYFYDANGVLLLLLQPVVLLVLLVQDPPQDDQDDNPDFSNQQFGPPPCLQPDECVLQVLLVPDPPVLNVVLAQCSHPDPPNRRDSSNSSQVSQADNNDNSRGPGDCVGSVVRSVVPRPVLSNQVNAEHDQRVVLVQVLVCLSVVHHDPHDRDHHHHDVQSHDPDDDPDRTRDSD

Mean predicted aligned error: 6.27 Å

pLDDT: mean 86.69, std 12.25, range [40.97, 97.56]

Solvent-accessible surface area (backbone atoms only — not comparable to full-atom values): 13598 Å² total; per-residue (Å²): 111,58,41,58,51,50,52,48,40,50,44,40,45,58,33,96,44,78,93,66,32,39,84,60,28,81,46,76,45,61,30,42,75,93,39,59,91,42,60,67,58,57,52,47,51,45,40,53,20,44,52,58,54,44,66,71,43,91,47,71,68,58,27,52,52,52,51,48,48,41,23,58,28,27,40,43,45,52,28,37,39,32,65,58,17,56,34,72,58,30,74,68,16,36,47,49,28,53,36,55,88,89,67,86,74,61,60,59,94,85,58,38,28,52,66,43,62,42,79,44,65,67,69,76,66,60,53,72,81,66,21,53,42,29,66,73,45,59,69,74,58,31,70,73,39,58,45,49,55,83,71,50,77,68,54,49,53,32,45,62,18,50,51,31,55,61,14,51,30,41,82,36,61,43,30,36,73,50,36,64,89,50,20,45,46,47,13,63,76,56,51,54,58,51,68,51,42,52,42,30,91,38,44,26,47,58,45,17,48,50,51,53,48,26,62,73,69,72,44,80,66,95,46,76,67,41,82,55,59,53,30,73,87,50,35,87,91,69,90,60,103,56,90,70,39,80,41,75

Secondary structure (DSSP, 8-state):
-HHHHHHHHHHHH--SSGGG--S-EEEEEE--GGGTT-HHHHHHHHHHHHHHHHTT--SHHHHHHHHHHHHHHEEEEEESS-GGGGGGG-HHHHHHTTPPTT------TT--GGG-----HHHHH--GGG-HHHHTS-HHHHHHH--HHHH-SSGGG-HHHHHHHHTB-TTSTTSB---IIIIIHHHHHH--HHHHHT-TTS-HHHHHHHHHHHHHHTS--SSPPPS-PPPTTTS-SS--SS------

Radius of gyration: 20.4 Å; Cα contacts (8 Å, |Δi|>4): 392; chains: 1; bounding box: 50×44×55 Å

Sequence (248 aa):
MAVNLVQRAYGAVHAGQPEQSFDIALIVDDLELFNAHQPDRVVQVMRAAALAFLNRFQTPKMRARVATVLREQVSFHLAAPMVESWFFGDPDSLKRAGVPHGVTVCFGATDDPERFVTNDPDFLTAAQADCPALMAMPTSRQKKLRPKWLGALPRERHPKGYLQWLCRAPTLECCTTYSETHGGVDALKSLSWGALLSRPNQLGMLRSLIEDLTDALGAPPSAPLAPGAVFPLTSRHALPPSPTLRNL